Protein AF-A0A257GNF9-F1 (afdb_monomer_lite)

Sequence (273 aa):
MAQPPRRFQPAPGITVDLAGSTLSIVGRAEAWGAEANVQRATQIQNTINNAWTLRIGAVDFSCNIVVTHRASGDPGRVLQIEILNMPAPSNVKMGDPGRPMQLNNREAGAYTWTAAHEFGHVLGLNDRYAETAESRAAGQNGGARSTPANPGYETNLMGAVGGTLTLQNALDLANETQPSEWSMDDDDEVRAWVSNHNALQIQALDPAVRLRGLEILMNGWVSGDDLRAMEGLLGGVNNGIEARNIRARIDPIRLTDIGQRTRLRVAMERMPR

pLDDT: mean 87.52, std 12.61, range [39.91, 98.56]

Foldseek 3Di:
DFADWDWDQLFFFWIWIDGRQEIEIEGEEEEEEPPDDAVLQVLLQVQQQVQQADDAPSHGGGYHYHYYYDHDDDDDRGAYEYEDADLAAWAWPSPDHRGHTYFHPPDDQSSHLVSNLRVLVSLQAAAQWDFDPVLRVLSSVVHHHDTQGHPPCPQDSRGHDPHGHHPVSVVRSVVRVQPDLPQQPALVSLLVVLVRDDLSSLLPHDLVSLLVNLVRCLPDAHDPSSLVSNLSNLSSAADPVSLVVSVVPDDLVSHPDPVSSVSNVVSSVPHDD

Radius of gyration: 21.19 Å; chains: 1; bounding box: 55×40×51 Å

Structure (mmCIF, N/CA/C/O backbone):
data_AF-A0A257GNF9-F1
#
_entry.id   AF-A0A257GNF9-F1
#
loop_
_atom_s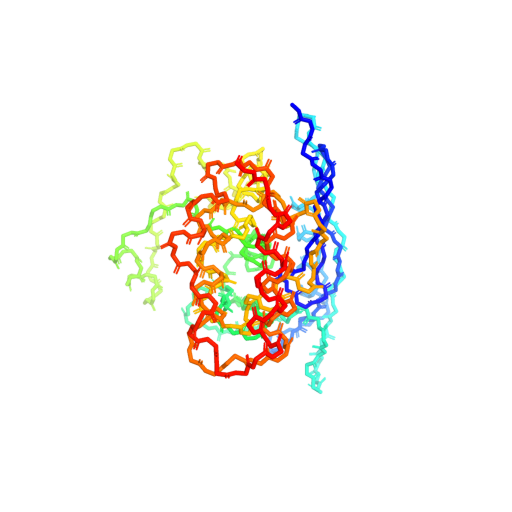ite.group_PDB
_atom_site.id
_atom_site.type_symbol
_atom_site.label_atom_id
_atom_site.label_alt_id
_atom_site.label_comp_id
_atom_site.label_asym_id
_atom_site.label_entity_id
_atom_site.label_seq_id
_atom_site.pdbx_PDB_ins_code
_atom_site.Cartn_x
_atom_site.Cartn_y
_atom_site.Cartn_z
_atom_site.occupancy
_atom_site.B_iso_or_equiv
_atom_site.auth_seq_id
_atom_site.auth_comp_id
_atom_site.auth_asym_id
_atom_site.auth_atom_id
_atom_site.pdbx_PDB_model_num
ATOM 1 N N . MET A 1 1 ? 1.406 6.620 23.081 1.00 39.91 1 MET A N 1
ATOM 2 C CA . MET A 1 1 ? 0.689 5.329 23.178 1.00 39.91 1 MET A CA 1
ATOM 3 C C . MET A 1 1 ? 1.087 4.500 21.971 1.00 39.91 1 MET A C 1
ATOM 5 O O . MET A 1 1 ? 1.084 5.055 20.881 1.00 39.91 1 MET A O 1
ATOM 9 N N . ALA A 1 2 ? 1.511 3.248 22.154 1.00 42.56 2 ALA A N 1
ATOM 10 C CA . ALA A 1 2 ? 1.822 2.369 21.025 1.00 42.56 2 ALA A CA 1
ATOM 11 C C . ALA A 1 2 ? 0.527 2.062 20.257 1.00 42.56 2 ALA A C 1
ATOM 13 O O . ALA A 1 2 ? -0.481 1.741 20.888 1.00 42.56 2 ALA A O 1
ATOM 14 N N . GLN A 1 3 ? 0.534 2.205 18.930 1.00 46.59 3 GLN A N 1
ATOM 15 C CA . GLN A 1 3 ? -0.612 1.798 18.118 1.00 46.59 3 GLN A CA 1
ATOM 16 C C . GLN A 1 3 ? -0.744 0.264 18.142 1.00 46.59 3 GLN A C 1
ATOM 18 O O . GLN A 1 3 ? 0.280 -0.428 18.185 1.00 46.59 3 GLN A O 1
ATOM 23 N N . PRO A 1 4 ? -1.975 -0.279 18.168 1.00 45.56 4 PRO A N 1
ATOM 24 C CA . PRO A 1 4 ? -2.187 -1.721 18.138 1.00 45.56 4 PRO A CA 1
ATOM 25 C C . PRO A 1 4 ? -1.616 -2.334 16.846 1.00 45.56 4 PRO A C 1
ATOM 27 O O . PRO A 1 4 ? -1.583 -1.645 15.823 1.00 45.56 4 PRO A O 1
ATOM 30 N N . PRO A 1 5 ? -1.198 -3.617 16.868 1.00 58.97 5 PRO A N 1
ATOM 31 C CA . PRO A 1 5 ? -0.734 -4.312 15.675 1.00 58.97 5 PRO A CA 1
ATOM 32 C C . PRO A 1 5 ? -1.767 -4.236 14.552 1.00 58.97 5 PRO A C 1
ATOM 34 O O . PRO A 1 5 ? -2.955 -4.511 14.757 1.00 58.97 5 PRO A O 1
ATOM 37 N N . ARG A 1 6 ? -1.308 -3.863 13.364 1.00 73.25 6 ARG A N 1
ATOM 38 C CA . ARG A 1 6 ? -2.135 -3.616 12.198 1.00 73.25 6 ARG A CA 1
ATOM 39 C C . ARG A 1 6 ? -1.612 -4.423 11.021 1.00 73.25 6 ARG A C 1
ATOM 41 O O . ARG A 1 6 ? -0.648 -4.033 10.375 1.00 73.25 6 ARG A O 1
ATOM 48 N N . ARG A 1 7 ? -2.338 -5.485 10.684 1.00 83.12 7 ARG A N 1
ATOM 49 C CA . ARG A 1 7 ? -2.077 -6.311 9.507 1.00 83.12 7 ARG A CA 1
ATOM 50 C C . ARG A 1 7 ? -3.104 -6.050 8.406 1.00 83.12 7 ARG A C 1
ATOM 52 O O . ARG A 1 7 ? -4.295 -6.047 8.701 1.00 83.12 7 ARG A O 1
ATOM 59 N N . PHE A 1 8 ? -2.663 -5.845 7.167 1.00 80.69 8 PHE A N 1
ATOM 60 C CA . PHE A 1 8 ? -3.535 -5.675 5.996 1.00 80.69 8 PHE A CA 1
ATOM 61 C C . PHE A 1 8 ? -2.891 -6.223 4.713 1.00 80.69 8 PHE A C 1
ATOM 63 O O . PHE A 1 8 ? -1.706 -6.562 4.693 1.00 80.69 8 PHE A O 1
ATOM 70 N N . GLN A 1 9 ? -3.685 -6.339 3.645 1.00 85.81 9 GLN A N 1
ATOM 71 C CA . GLN A 1 9 ? -3.252 -6.833 2.335 1.00 85.81 9 GLN A CA 1
ATOM 72 C C . GLN A 1 9 ? -3.561 -5.789 1.257 1.00 85.81 9 GLN A C 1
ATOM 74 O O . GLN A 1 9 ? -4.701 -5.714 0.804 1.00 85.81 9 GLN A O 1
ATOM 79 N N . PRO A 1 10 ? -2.589 -4.948 0.862 1.00 82.06 10 PRO A N 1
ATOM 80 C CA . PRO A 1 10 ? -2.862 -3.853 -0.066 1.00 82.06 10 PRO A CA 1
ATOM 81 C C . PRO A 1 10 ? -2.938 -4.302 -1.534 1.00 82.06 10 PRO A C 1
ATOM 83 O O . PRO A 1 10 ? -3.479 -3.586 -2.372 1.00 82.06 10 PRO A O 1
ATOM 86 N N . ALA A 1 11 ? -2.430 -5.498 -1.837 1.00 85.19 11 ALA A N 1
ATOM 87 C CA . ALA A 1 11 ? -2.561 -6.176 -3.119 1.00 85.19 11 ALA A CA 1
ATOM 88 C C . ALA A 1 11 ? -2.524 -7.704 -2.906 1.00 85.19 11 ALA A C 1
ATOM 90 O O . ALA A 1 11 ? -2.011 -8.164 -1.877 1.00 85.19 11 ALA A O 1
ATOM 91 N N . PRO A 1 12 ? -3.029 -8.517 -3.855 1.00 85.25 12 PRO A N 1
ATOM 92 C CA . PRO A 1 12 ? -2.977 -9.970 -3.772 1.00 85.25 12 PRO A CA 1
ATOM 93 C C . PRO A 1 12 ? -1.561 -10.470 -3.494 1.00 85.25 12 PRO A C 1
ATOM 95 O O . PRO A 1 12 ? -0.597 -10.055 -4.129 1.00 85.25 12 PRO A O 1
ATOM 98 N N . GLY A 1 13 ? -1.418 -11.376 -2.530 1.00 88.50 13 GLY A N 1
ATOM 99 C CA . GLY A 1 13 ? -0.119 -11.949 -2.185 1.00 88.50 13 GLY A CA 1
ATOM 100 C C . GLY A 1 13 ? 0.847 -11.001 -1.467 1.00 88.50 13 GLY A C 1
ATOM 101 O O . GLY A 1 13 ? 1.941 -11.454 -1.142 1.00 88.50 13 GLY A O 1
ATOM 102 N N . ILE A 1 14 ? 0.468 -9.750 -1.176 1.00 93.38 14 ILE A N 1
ATOM 103 C CA . ILE A 1 14 ? 1.242 -8.810 -0.353 1.00 93.38 14 ILE A CA 1
ATOM 104 C C . ILE A 1 14 ? 0.558 -8.657 1.002 1.00 93.38 14 ILE A C 1
ATOM 106 O O . ILE A 1 14 ? -0.647 -8.447 1.093 1.00 93.38 14 ILE A O 1
ATOM 110 N N . THR A 1 15 ? 1.326 -8.774 2.077 1.00 90.88 15 THR A N 1
ATOM 111 C CA . THR A 1 15 ? 0.876 -8.541 3.448 1.00 90.88 15 THR A CA 1
ATOM 112 C C . THR A 1 15 ? 1.780 -7.508 4.092 1.00 90.88 15 THR A C 1
ATOM 114 O O . THR A 1 15 ? 3.001 -7.629 4.030 1.00 90.88 15 THR A O 1
ATOM 117 N N . VAL A 1 16 ? 1.166 -6.533 4.750 1.00 89.44 16 VAL A N 1
ATOM 118 C CA . VAL A 1 16 ? 1.844 -5.539 5.577 1.00 89.44 16 VAL A CA 1
ATOM 119 C C . VAL A 1 16 ? 1.400 -5.738 7.019 1.00 89.44 16 VAL A C 1
ATOM 121 O O . VAL A 1 16 ? 0.211 -5.921 7.272 1.00 89.44 16 VAL A O 1
ATOM 124 N N . ASP A 1 17 ? 2.344 -5.715 7.952 1.00 88.44 17 ASP A N 1
ATOM 125 C CA . ASP A 1 17 ? 2.114 -5.772 9.393 1.00 88.44 17 ASP A CA 1
ATOM 126 C C . ASP A 1 17 ? 2.854 -4.616 10.077 1.00 88.44 17 ASP A C 1
ATOM 128 O O . ASP A 1 17 ? 4.079 -4.520 9.993 1.00 88.44 17 ASP A O 1
ATOM 132 N N . LEU A 1 18 ? 2.115 -3.716 10.722 1.00 82.44 18 LEU A N 1
ATOM 133 C CA . LEU A 1 18 ? 2.656 -2.632 11.535 1.00 82.44 18 LEU A CA 1
ATOM 134 C C . LEU A 1 18 ? 2.421 -2.962 13.004 1.00 82.44 18 LEU A C 1
ATOM 136 O O . LEU A 1 18 ? 1.287 -2.930 13.472 1.00 82.44 18 LEU A O 1
ATOM 140 N N . ALA A 1 19 ? 3.485 -3.219 13.754 1.00 81.44 19 ALA A N 1
ATOM 141 C CA . ALA A 1 19 ? 3.417 -3.522 15.176 1.00 81.44 19 ALA A CA 1
ATOM 142 C C . ALA A 1 19 ? 4.385 -2.626 15.951 1.00 81.44 19 ALA A C 1
ATOM 144 O O . ALA A 1 19 ? 5.604 -2.786 15.881 1.00 81.44 19 ALA A O 1
ATOM 145 N N . GLY A 1 20 ? 3.844 -1.671 16.712 1.00 80.81 20 GLY A N 1
ATOM 146 C CA . GLY A 1 20 ? 4.656 -0.723 17.472 1.00 80.81 20 GLY A CA 1
ATOM 147 C C . GLY A 1 20 ? 5.536 0.125 16.553 1.00 80.81 20 GLY A C 1
ATOM 148 O O . GLY A 1 20 ? 5.029 0.970 15.823 1.00 80.81 20 GLY A O 1
ATOM 149 N N . SER A 1 21 ? 6.851 -0.086 16.614 1.00 83.94 21 SER A N 1
ATOM 150 C CA . SER A 1 21 ? 7.833 0.587 15.760 1.00 83.94 21 SER A CA 1
ATOM 151 C C . SER A 1 21 ? 8.381 -0.314 14.650 1.00 83.94 21 SER A C 1
ATOM 153 O O . SER A 1 21 ? 9.403 -0.000 14.053 1.00 83.94 21 SER A O 1
ATOM 155 N N . THR A 1 22 ? 7.727 -1.435 14.361 1.00 87.69 22 THR A N 1
ATOM 156 C CA . THR A 1 22 ? 8.131 -2.351 13.295 1.00 87.69 22 THR A CA 1
ATOM 157 C C . THR A 1 22 ? 7.093 -2.352 12.185 1.00 87.69 22 THR A C 1
ATOM 159 O O . THR A 1 22 ? 5.898 -2.466 12.447 1.00 87.69 22 THR A O 1
ATOM 162 N N . LEU A 1 23 ? 7.565 -2.256 10.946 1.00 89.94 23 LEU A N 1
ATOM 163 C CA . LEU A 1 23 ? 6.787 -2.406 9.726 1.00 89.94 23 LEU A CA 1
ATOM 164 C C . LEU A 1 23 ? 7.378 -3.582 8.946 1.00 89.94 23 LEU A C 1
ATOM 166 O O . LEU A 1 23 ? 8.527 -3.533 8.510 1.00 89.94 23 LEU A O 1
ATOM 170 N N . SER A 1 24 ? 6.599 -4.646 8.778 1.00 94.56 24 SER A N 1
ATOM 171 C CA . SER A 1 24 ? 6.981 -5.836 8.021 1.00 94.56 24 SER A CA 1
ATOM 172 C C . SER A 1 24 ? 6.125 -5.969 6.769 1.00 94.56 24 SER A C 1
ATOM 174 O O . SER A 1 24 ? 4.900 -5.956 6.838 1.00 94.56 24 SER A O 1
ATOM 176 N N . ILE A 1 25 ? 6.775 -6.114 5.621 1.00 95.88 25 ILE A N 1
ATOM 177 C CA . ILE A 1 25 ? 6.159 -6.373 4.325 1.00 95.88 25 ILE A CA 1
ATOM 178 C C . ILE A 1 25 ? 6.635 -7.746 3.878 1.00 95.88 25 ILE A C 1
ATOM 180 O O . ILE A 1 25 ? 7.833 -7.977 3.718 1.00 95.88 25 ILE A O 1
ATOM 184 N N . VAL A 1 26 ? 5.705 -8.659 3.642 1.00 97.81 26 VAL A N 1
ATOM 185 C CA . VAL A 1 26 ? 6.008 -9.986 3.103 1.00 97.81 26 VAL A CA 1
ATOM 186 C C . VAL A 1 26 ? 5.079 -10.291 1.951 1.00 97.81 26 VAL A C 1
ATOM 188 O O . VAL A 1 26 ? 3.907 -9.907 1.969 1.00 97.81 26 VAL A O 1
ATOM 191 N N . GLY A 1 27 ? 5.570 -11.001 0.942 1.00 96.94 27 GLY A N 1
ATOM 192 C CA . GLY A 1 27 ? 4.681 -11.367 -0.143 1.00 96.94 27 GLY A CA 1
ATOM 193 C C . GLY A 1 27 ? 5.311 -12.033 -1.342 1.00 96.94 27 GLY A C 1
ATOM 194 O O . GLY A 1 27 ? 6.476 -12.429 -1.349 1.00 96.94 27 GLY A O 1
ATOM 195 N N . ARG A 1 28 ? 4.489 -12.179 -2.374 1.00 98.06 28 ARG A N 1
ATOM 196 C CA . ARG A 1 28 ? 4.867 -12.748 -3.664 1.00 98.06 28 ARG A CA 1
ATOM 197 C C . ARG A 1 28 ? 4.350 -11.856 -4.782 1.00 98.06 28 ARG A C 1
ATOM 199 O O . ARG A 1 28 ? 3.276 -11.272 -4.656 1.00 98.06 28 ARG A O 1
ATOM 206 N N . ALA A 1 29 ? 5.105 -11.804 -5.868 1.00 98.06 29 ALA A N 1
ATOM 207 C CA . ALA A 1 29 ? 4.732 -11.128 -7.095 1.00 98.06 29 ALA A CA 1
ATOM 208 C C . ALA A 1 29 ? 5.187 -11.925 -8.328 1.00 98.06 29 ALA A C 1
ATOM 210 O O . ALA A 1 29 ? 6.088 -12.772 -8.264 1.00 98.06 29 ALA A O 1
ATOM 211 N N . GLU A 1 30 ? 4.570 -11.632 -9.463 1.00 98.19 30 GLU A N 1
ATOM 212 C CA . GLU A 1 30 ? 4.875 -12.218 -10.764 1.00 98.19 30 GLU A CA 1
ATOM 213 C C . GLU A 1 30 ? 5.158 -11.115 -11.781 1.00 98.19 30 GLU A C 1
ATOM 215 O O . GLU A 1 30 ? 4.277 -10.331 -12.125 1.00 98.19 30 GLU A O 1
ATOM 220 N N . ALA A 1 31 ? 6.391 -11.080 -12.281 1.00 98.00 31 ALA A N 1
ATOM 221 C CA . ALA A 1 31 ? 6.784 -10.279 -13.426 1.00 98.00 31 ALA A CA 1
ATOM 222 C C . ALA A 1 31 ? 6.381 -10.984 -14.728 1.00 98.00 31 ALA A C 1
ATOM 224 O O . ALA A 1 31 ? 6.754 -12.139 -14.951 1.00 98.00 31 ALA A O 1
ATOM 225 N N . TRP A 1 32 ? 5.656 -10.289 -15.596 1.00 97.44 32 TRP A N 1
ATOM 226 C CA . TRP A 1 32 ? 5.165 -10.801 -16.876 1.00 97.44 32 TRP A CA 1
ATOM 227 C C . TRP A 1 32 ? 5.169 -9.697 -17.942 1.00 97.44 32 TRP A C 1
ATOM 229 O O . TRP A 1 32 ? 5.426 -8.538 -17.636 1.00 97.44 32 TRP A O 1
ATOM 239 N N . GLY A 1 33 ? 4.909 -10.051 -19.199 1.00 95.75 33 GLY A N 1
ATOM 240 C CA . GLY A 1 33 ? 4.903 -9.116 -20.330 1.00 95.75 33 GLY A CA 1
ATOM 241 C C . GLY A 1 33 ? 6.053 -9.370 -21.303 1.00 95.75 33 GLY A C 1
ATOM 242 O O . GLY A 1 33 ? 6.956 -10.156 -21.022 1.00 95.75 33 GLY A O 1
ATOM 243 N N . ALA A 1 34 ? 6.008 -8.721 -22.470 1.00 94.88 34 ALA A N 1
ATOM 244 C CA . ALA A 1 34 ? 6.947 -8.973 -23.572 1.00 94.88 34 ALA A CA 1
ATOM 245 C C . ALA A 1 34 ? 8.416 -8.720 -23.191 1.00 94.88 34 ALA A C 1
ATOM 247 O O . ALA A 1 34 ? 9.325 -9.314 -23.764 1.00 94.88 34 ALA A O 1
ATOM 248 N N . GLU A 1 35 ? 8.635 -7.846 -22.211 1.00 96.81 35 GLU A N 1
ATOM 249 C CA . GLU A 1 35 ? 9.953 -7.477 -21.714 1.00 96.81 35 GLU A CA 1
ATOM 250 C C . GLU A 1 35 ? 10.270 -8.161 -20.372 1.00 96.81 35 GLU A C 1
ATOM 252 O O . GLU A 1 35 ? 11.315 -7.910 -19.777 1.00 96.81 35 GLU A O 1
ATOM 257 N N . ALA A 1 36 ? 9.420 -9.032 -19.837 1.00 97.31 36 ALA A N 1
ATOM 258 C CA . ALA A 1 36 ? 9.756 -9.722 -18.599 1.00 97.31 36 ALA A CA 1
ATOM 259 C C . ALA A 1 36 ? 10.772 -10.849 -18.837 1.00 97.31 36 ALA A C 1
ATOM 261 O O . ALA A 1 36 ? 10.758 -11.546 -19.847 1.00 97.31 36 ALA A O 1
ATOM 262 N N . ASN A 1 37 ? 11.693 -11.014 -17.888 1.00 97.38 37 ASN A N 1
ATOM 263 C CA . ASN A 1 37 ? 12.590 -12.161 -17.814 1.00 97.38 37 ASN A CA 1
ATOM 264 C C . ASN A 1 37 ? 13.065 -12.364 -16.365 1.00 97.38 37 ASN A C 1
ATOM 266 O O . ASN A 1 37 ? 12.830 -11.525 -15.491 1.00 97.38 37 ASN A O 1
ATOM 270 N N . VAL A 1 38 ? 13.748 -13.483 -16.107 1.00 98.19 38 VAL A N 1
ATOM 271 C CA . VAL A 1 38 ? 14.223 -13.860 -14.762 1.00 98.19 38 VAL A CA 1
ATOM 272 C C . VAL A 1 38 ? 15.175 -12.815 -14.171 1.00 98.19 38 VAL A C 1
ATOM 274 O O . VAL A 1 38 ? 15.081 -12.503 -12.985 1.00 98.19 38 VAL A O 1
ATOM 277 N N . GLN A 1 39 ? 16.067 -12.245 -14.985 1.00 98.06 39 GLN A N 1
ATOM 278 C CA . GLN A 1 39 ? 17.012 -11.224 -14.531 1.00 98.06 39 GLN A CA 1
ATOM 279 C C . GLN A 1 39 ? 16.282 -9.955 -14.070 1.00 98.06 39 GLN A C 1
ATOM 281 O O . GLN A 1 39 ? 16.556 -9.465 -12.977 1.00 98.06 39 GLN A O 1
ATOM 286 N N . ARG A 1 40 ? 15.316 -9.462 -14.854 1.00 98.00 40 ARG A N 1
ATOM 287 C CA . ARG A 1 40 ? 14.497 -8.286 -14.515 1.00 98.00 40 ARG A CA 1
ATOM 288 C C . ARG A 1 40 ? 13.639 -8.537 -13.274 1.00 98.00 40 ARG A C 1
ATOM 290 O O . ARG A 1 40 ? 13.624 -7.700 -12.379 1.00 98.00 40 ARG A O 1
ATOM 297 N N . ALA A 1 41 ? 13.009 -9.709 -13.162 1.00 98.38 41 ALA A N 1
ATOM 298 C CA . ALA A 1 41 ? 12.271 -10.105 -11.958 1.00 98.38 41 ALA A CA 1
ATOM 299 C C . ALA A 1 41 ? 13.165 -10.090 -10.704 1.00 98.38 41 ALA A C 1
ATOM 301 O O . ALA A 1 41 ? 12.794 -9.532 -9.674 1.00 98.38 41 ALA A O 1
ATOM 302 N N . THR A 1 42 ? 14.381 -10.632 -10.819 1.00 98.50 42 THR A N 1
ATOM 303 C CA . THR A 1 42 ? 15.366 -10.660 -9.727 1.00 98.50 42 THR A CA 1
ATOM 304 C C . THR A 1 42 ? 15.823 -9.252 -9.348 1.00 98.50 42 THR A C 1
ATOM 306 O O . THR A 1 42 ? 15.956 -8.936 -8.168 1.00 98.50 42 THR A O 1
ATOM 309 N N . GLN A 1 43 ? 16.045 -8.387 -10.340 1.00 98.31 43 GLN A N 1
ATOM 310 C CA . GLN A 1 43 ? 16.419 -6.995 -10.112 1.00 98.31 43 GLN A CA 1
ATOM 311 C C . GLN A 1 43 ? 15.315 -6.234 -9.368 1.00 98.31 43 GLN A C 1
ATOM 313 O O . GLN A 1 43 ? 15.604 -5.622 -8.345 1.00 98.31 43 GLN A O 1
ATOM 318 N N . ILE A 1 44 ? 14.059 -6.354 -9.814 1.00 98.50 44 ILE A N 1
ATOM 319 C CA . ILE A 1 44 ? 12.891 -5.751 -9.154 1.00 98.50 44 ILE A CA 1
ATOM 320 C C . ILE A 1 44 ? 12.779 -6.236 -7.705 1.00 98.50 44 ILE A C 1
ATOM 322 O O . ILE A 1 44 ? 12.656 -5.416 -6.797 1.00 98.50 44 ILE A O 1
ATOM 326 N N . GLN A 1 45 ? 12.881 -7.552 -7.474 1.00 98.50 45 GLN A N 1
ATOM 327 C CA . GLN A 1 45 ? 12.854 -8.133 -6.129 1.00 98.50 45 GLN A CA 1
ATOM 328 C C . GLN A 1 45 ? 13.910 -7.504 -5.224 1.00 98.50 45 GLN A C 1
ATOM 330 O O . GLN A 1 45 ? 13.601 -7.040 -4.128 1.00 98.50 45 GLN A O 1
ATOM 335 N N . ASN A 1 46 ? 15.161 -7.502 -5.682 1.00 98.38 46 ASN A N 1
ATOM 336 C CA . ASN A 1 46 ? 16.280 -7.017 -4.889 1.00 98.38 46 ASN A CA 1
ATOM 337 C C . ASN A 1 46 ? 16.140 -5.526 -4.612 1.00 98.38 46 ASN A C 1
ATOM 339 O O . ASN A 1 46 ? 16.377 -5.096 -3.488 1.00 98.38 46 ASN A O 1
ATOM 343 N N . THR A 1 47 ? 15.731 -4.732 -5.603 1.00 97.81 47 THR A N 1
ATOM 344 C CA . THR A 1 47 ? 15.548 -3.302 -5.388 1.00 97.81 47 THR A CA 1
ATOM 345 C C . THR A 1 47 ? 14.416 -3.013 -4.410 1.00 97.81 47 THR A C 1
ATOM 347 O O . THR A 1 47 ? 14.637 -2.229 -3.490 1.00 97.81 47 THR A O 1
ATOM 350 N N . ILE A 1 48 ? 13.256 -3.660 -4.536 1.00 98.06 48 ILE A N 1
ATOM 351 C CA . ILE A 1 48 ? 12.154 -3.457 -3.588 1.00 98.06 48 ILE A CA 1
ATOM 352 C C . ILE A 1 48 ? 12.578 -3.879 -2.178 1.00 98.06 48 ILE A C 1
ATOM 354 O O . ILE A 1 48 ? 12.482 -3.073 -1.255 1.00 98.06 48 ILE A O 1
ATOM 358 N N . ASN A 1 49 ? 13.117 -5.092 -2.015 1.00 98.19 49 ASN A N 1
ATOM 359 C CA . ASN A 1 49 ? 13.533 -5.587 -0.702 1.00 98.19 49 ASN A CA 1
ATOM 360 C C . ASN A 1 49 ? 14.596 -4.684 -0.065 1.00 98.19 49 ASN A C 1
ATOM 362 O O . ASN A 1 49 ? 14.510 -4.407 1.128 1.00 98.19 49 ASN A O 1
ATOM 366 N N . ASN A 1 50 ? 15.561 -4.184 -0.843 1.00 96.81 50 ASN A N 1
ATOM 367 C CA . ASN A 1 50 ? 16.606 -3.295 -0.335 1.00 96.81 50 ASN A CA 1
ATOM 368 C C . ASN A 1 50 ? 16.072 -1.901 0.008 1.00 96.81 50 ASN A C 1
ATOM 370 O O . ASN A 1 50 ? 16.418 -1.363 1.054 1.00 96.81 50 ASN A O 1
ATOM 374 N N . ALA A 1 51 ? 15.241 -1.309 -0.853 1.00 95.44 51 ALA A N 1
ATOM 375 C CA . ALA A 1 51 ? 14.682 0.018 -0.612 1.00 95.44 51 ALA A CA 1
ATOM 376 C C . ALA A 1 51 ? 13.770 0.023 0.621 1.00 95.44 51 ALA A C 1
ATOM 378 O O . ALA A 1 51 ? 13.831 0.957 1.414 1.00 95.44 51 ALA A O 1
ATOM 379 N N . TRP A 1 52 ? 12.980 -1.042 0.799 1.00 95.50 52 TRP A N 1
ATOM 380 C CA . TRP A 1 52 ? 11.981 -1.195 1.859 1.00 95.50 52 TRP A CA 1
ATOM 381 C C . TRP A 1 52 ? 12.468 -1.972 3.094 1.00 95.50 52 TRP A C 1
ATOM 383 O O . TRP A 1 52 ? 11.662 -2.315 3.960 1.00 95.50 52 TRP A O 1
ATOM 393 N N . THR A 1 53 ? 13.776 -2.220 3.214 1.00 95.88 53 THR A N 1
ATOM 394 C CA . THR A 1 53 ? 14.398 -2.795 4.418 1.00 95.88 53 THR A CA 1
ATOM 395 C C . THR A 1 53 ? 15.436 -1.834 4.973 1.00 95.88 53 THR A C 1
ATOM 397 O O . THR A 1 53 ? 16.565 -1.763 4.490 1.00 95.88 53 THR A O 1
ATOM 400 N N . LEU A 1 54 ? 15.061 -1.087 6.007 1.00 94.00 54 LEU A N 1
ATOM 401 C CA . LEU A 1 54 ? 15.933 -0.106 6.639 1.00 94.00 54 LEU A CA 1
ATOM 402 C C . LEU A 1 54 ? 15.481 0.170 8.072 1.00 94.00 54 LEU A C 1
ATOM 404 O O . LEU A 1 54 ? 14.293 0.147 8.381 1.00 94.00 54 LEU A O 1
ATOM 408 N N . ARG A 1 55 ? 16.427 0.509 8.947 1.00 89.75 55 ARG A N 1
ATOM 409 C CA . ARG A 1 55 ? 16.127 1.085 10.258 1.00 89.75 55 ARG A CA 1
ATOM 410 C C . ARG A 1 55 ? 16.262 2.601 10.206 1.00 89.75 55 ARG A C 1
ATOM 412 O O . ARG A 1 55 ? 17.329 3.112 9.873 1.00 89.75 55 ARG A O 1
ATOM 419 N N . ILE A 1 56 ? 15.206 3.316 10.586 1.00 84.25 56 ILE A N 1
ATOM 420 C CA . ILE A 1 56 ? 15.166 4.781 10.621 1.00 84.25 56 ILE A CA 1
ATOM 421 C C . ILE A 1 56 ? 14.796 5.230 12.036 1.00 84.25 56 ILE A C 1
ATOM 423 O O . ILE A 1 56 ? 13.640 5.172 12.458 1.00 84.25 56 ILE A O 1
ATOM 427 N N . GLY A 1 57 ? 15.799 5.675 12.796 1.00 86.31 57 GLY A N 1
ATOM 428 C CA . GLY A 1 57 ? 15.626 6.019 14.207 1.00 86.31 57 GLY A CA 1
ATOM 429 C C . GLY A 1 57 ? 15.164 4.809 15.026 1.00 86.31 57 GLY A C 1
ATOM 430 O O . GLY A 1 57 ? 15.902 3.833 15.177 1.00 86.31 57 GLY A O 1
ATOM 431 N N . ALA A 1 58 ? 13.945 4.886 15.565 1.00 83.19 58 ALA A N 1
ATOM 432 C CA . ALA A 1 58 ? 13.316 3.804 16.324 1.00 83.19 58 ALA A CA 1
ATOM 433 C C . ALA A 1 58 ? 12.441 2.872 15.466 1.00 83.19 58 ALA A C 1
ATOM 435 O O . ALA A 1 58 ? 11.952 1.876 15.995 1.00 83.19 58 ALA A O 1
ATOM 436 N N . VAL A 1 59 ? 12.222 3.196 14.185 1.00 82.81 59 VAL A N 1
ATOM 437 C CA . VAL A 1 59 ? 11.353 2.425 13.290 1.00 82.81 59 VAL A CA 1
ATOM 438 C C . VAL A 1 59 ? 12.175 1.429 12.476 1.00 82.81 59 VAL A C 1
ATOM 440 O O . VAL A 1 59 ? 13.132 1.818 11.807 1.00 82.81 59 VAL A O 1
ATOM 443 N N . ASP A 1 60 ? 11.791 0.157 12.518 1.00 90.50 60 ASP A N 1
ATOM 444 C CA . ASP A 1 60 ? 12.393 -0.927 11.742 1.00 90.50 60 ASP A CA 1
ATOM 445 C C . ASP A 1 60 ? 11.470 -1.300 10.572 1.00 90.50 60 ASP A C 1
ATOM 447 O O . ASP A 1 60 ? 10.366 -1.802 10.786 1.00 90.50 60 ASP A O 1
ATOM 451 N N . PHE A 1 61 ? 11.924 -1.074 9.339 1.00 91.81 61 PHE A N 1
ATOM 452 C CA . PHE A 1 61 ? 11.275 -1.565 8.125 1.00 91.81 61 PHE A CA 1
ATOM 453 C C . PHE A 1 61 ? 11.933 -2.869 7.691 1.00 91.81 61 PHE A C 1
ATOM 455 O O . PHE A 1 61 ? 13.159 -2.957 7.580 1.00 91.81 61 PHE A O 1
ATOM 462 N N . SER A 1 62 ? 11.118 -3.873 7.399 1.00 95.88 62 SER A N 1
ATOM 463 C CA . SER A 1 62 ? 11.558 -5.139 6.832 1.00 95.88 62 SER A CA 1
ATOM 464 C C . SER A 1 62 ? 10.687 -5.477 5.637 1.00 95.88 62 SER A C 1
ATOM 466 O O . SER A 1 62 ? 9.467 -5.536 5.764 1.00 95.88 62 SER A O 1
ATOM 468 N N . CYS A 1 63 ? 11.307 -5.731 4.490 1.00 97.75 63 CYS A N 1
ATOM 469 C CA . CYS A 1 63 ? 10.618 -6.157 3.285 1.00 97.75 63 CYS A CA 1
ATOM 470 C C . CYS A 1 63 ? 11.224 -7.456 2.756 1.00 97.75 63 CYS A C 1
ATOM 472 O O . CYS A 1 63 ? 12.431 -7.564 2.540 1.00 97.75 63 CYS A O 1
ATOM 474 N N . ASN A 1 64 ? 10.367 -8.452 2.557 1.00 98.31 64 ASN A N 1
ATOM 475 C CA . ASN A 1 64 ? 10.719 -9.729 1.963 1.00 98.31 64 ASN A CA 1
ATOM 476 C C . ASN A 1 64 ? 9.618 -10.167 0.997 1.00 98.31 64 ASN A C 1
ATOM 478 O O . ASN A 1 64 ? 8.735 -10.966 1.334 1.00 98.31 64 ASN A O 1
ATOM 482 N N . ILE A 1 65 ? 9.661 -9.615 -0.209 1.00 98.06 65 ILE A N 1
ATOM 483 C CA . ILE A 1 65 ? 8.867 -10.105 -1.326 1.00 98.06 65 ILE A CA 1
ATOM 484 C C . ILE A 1 65 ? 9.691 -11.052 -2.197 1.00 98.06 65 ILE A C 1
ATOM 486 O O . ILE A 1 65 ? 10.907 -10.906 -2.337 1.00 98.06 65 ILE A O 1
ATOM 490 N N . VAL A 1 66 ? 9.004 -12.010 -2.814 1.00 98.56 66 VAL A N 1
ATOM 491 C CA . VAL A 1 66 ? 9.571 -12.893 -3.837 1.00 98.56 66 VAL A CA 1
ATOM 492 C C . VAL A 1 66 ? 8.947 -12.558 -5.184 1.00 98.56 66 VAL A C 1
ATOM 494 O O . VAL A 1 66 ? 7.733 -12.694 -5.338 1.00 98.56 66 VAL A O 1
ATOM 497 N N . VAL A 1 67 ? 9.760 -12.165 -6.164 1.00 98.44 67 VAL A N 1
ATOM 498 C CA . VAL A 1 67 ? 9.298 -11.859 -7.525 1.00 98.44 67 VAL A CA 1
ATOM 499 C C . VAL A 1 67 ? 9.739 -12.973 -8.463 1.00 98.44 67 VAL A C 1
ATOM 501 O O . VAL A 1 67 ? 10.928 -13.219 -8.652 1.00 98.44 67 VAL A O 1
ATOM 504 N N . THR A 1 68 ? 8.771 -13.651 -9.070 1.00 98.19 68 THR A N 1
ATOM 505 C CA . THR A 1 68 ? 9.025 -14.701 -10.068 1.00 98.19 68 THR A CA 1
ATOM 506 C C . THR A 1 68 ? 8.740 -14.194 -11.476 1.00 98.19 68 THR A C 1
ATOM 508 O O . THR A 1 68 ? 7.978 -13.251 -11.646 1.00 98.19 68 THR A O 1
ATOM 511 N N . HIS A 1 69 ? 9.353 -14.796 -12.495 1.00 97.75 69 HIS A N 1
ATOM 512 C CA . HIS A 1 69 ? 9.040 -14.496 -13.893 1.00 97.75 69 HIS A CA 1
ATOM 513 C C . HIS A 1 69 ? 8.018 -15.499 -14.438 1.00 97.75 69 HIS A C 1
ATOM 515 O O . HIS A 1 69 ? 8.255 -16.708 -14.391 1.00 97.75 69 HIS A O 1
ATOM 521 N N . ARG A 1 70 ? 6.926 -14.991 -15.015 1.00 96.50 70 ARG A N 1
ATOM 522 C CA . ARG A 1 70 ? 5.920 -15.773 -15.735 1.00 96.50 70 ARG A CA 1
ATOM 523 C C . ARG A 1 70 ? 6.100 -15.584 -17.241 1.00 96.50 70 ARG A C 1
ATOM 525 O O . ARG A 1 70 ? 5.710 -14.562 -17.795 1.00 96.50 70 ARG A O 1
ATOM 532 N N . ALA A 1 71 ? 6.666 -16.597 -17.898 1.00 89.19 71 ALA A N 1
ATOM 533 C CA . ALA A 1 71 ? 6.914 -16.570 -19.343 1.00 89.19 71 ALA A CA 1
ATOM 534 C C . ALA A 1 71 ? 5.633 -16.732 -20.187 1.00 89.19 71 ALA A C 1
ATOM 536 O O . ALA A 1 71 ? 5.551 -16.209 -21.293 1.00 89.19 71 ALA A O 1
ATOM 537 N N . SER A 1 72 ? 4.651 -17.495 -19.695 1.00 87.81 72 SER A N 1
ATOM 538 C CA . SER A 1 72 ? 3.350 -17.732 -20.340 1.00 87.81 72 SER A CA 1
ATOM 539 C C . SER A 1 72 ? 2.340 -18.293 -19.327 1.00 87.81 72 SER A C 1
ATOM 541 O O . SER A 1 72 ? 2.716 -18.592 -18.191 1.00 87.81 72 SER A O 1
ATOM 543 N N . GLY A 1 73 ? 1.078 -18.448 -19.737 1.00 87.38 73 GLY A N 1
ATOM 544 C CA . GLY A 1 73 ? -0.005 -18.993 -18.910 1.00 87.38 73 GLY A CA 1
ATOM 545 C C . GLY A 1 73 ? -0.827 -17.921 -18.197 1.00 87.38 73 GLY A C 1
ATOM 546 O O . GLY A 1 73 ? -0.582 -16.728 -18.368 1.00 87.38 73 GLY A O 1
ATOM 547 N N . ASP A 1 74 ? -1.806 -18.353 -17.408 1.00 89.31 74 ASP A N 1
ATOM 548 C CA . ASP A 1 74 ? -2.724 -17.460 -16.696 1.00 89.31 74 ASP A CA 1
ATOM 549 C C . ASP A 1 74 ? -2.033 -16.713 -15.542 1.00 89.31 74 ASP A C 1
ATOM 551 O O . ASP A 1 74 ? -1.060 -17.219 -14.972 1.00 89.31 74 ASP A O 1
ATOM 555 N N . PRO A 1 75 ? -2.497 -15.499 -15.189 1.00 87.94 75 PRO A N 1
ATOM 556 C CA . PRO A 1 75 ? -1.982 -14.774 -14.031 1.00 87.94 75 PRO A CA 1
ATOM 557 C C . PRO A 1 75 ? -2.239 -15.545 -12.732 1.00 87.94 75 PRO A C 1
ATOM 559 O O . PRO A 1 75 ? -3.337 -16.058 -12.497 1.00 87.94 75 PRO A O 1
ATOM 562 N N . GLY A 1 76 ? -1.229 -15.607 -11.862 1.00 85.44 76 GLY A N 1
ATOM 563 C CA . GLY A 1 76 ? -1.372 -16.148 -10.518 1.00 85.44 76 GLY A CA 1
ATOM 564 C C . GLY A 1 76 ? -2.179 -15.230 -9.591 1.00 85.44 76 GLY A C 1
ATOM 565 O O . GLY A 1 76 ? -2.485 -14.080 -9.900 1.00 85.44 76 GLY A O 1
ATOM 566 N N . ARG A 1 77 ? -2.498 -15.724 -8.388 1.00 90.12 77 ARG A N 1
ATOM 567 C CA . ARG A 1 77 ? -3.192 -14.957 -7.328 1.00 90.12 77 ARG A CA 1
ATOM 568 C C . ARG A 1 77 ? -2.219 -14.161 -6.450 1.00 90.12 77 ARG A C 1
ATOM 570 O O . ARG A 1 77 ? -2.246 -14.259 -5.224 1.00 90.12 77 ARG A O 1
ATOM 577 N N . VAL A 1 78 ? -1.319 -13.428 -7.089 1.00 94.56 78 VAL A N 1
ATOM 578 C CA . VAL A 1 78 ? -0.269 -12.613 -6.459 1.00 94.56 78 VAL A CA 1
ATOM 579 C C . VAL A 1 78 ? -0.148 -11.278 -7.191 1.00 94.56 78 VAL A C 1
ATOM 581 O O . VAL A 1 78 ? -0.716 -11.136 -8.275 1.00 94.56 78 VAL A O 1
ATOM 584 N N . LEU A 1 79 ? 0.595 -10.320 -6.633 1.00 95.31 79 LEU A N 1
ATOM 585 C CA . LEU A 1 79 ? 0.835 -9.024 -7.263 1.00 95.31 79 LEU A CA 1
ATOM 586 C C . LEU A 1 79 ? 1.386 -9.233 -8.674 1.00 95.31 79 LEU A C 1
ATOM 588 O O . LEU A 1 79 ? 2.413 -9.888 -8.859 1.00 95.31 79 LEU A O 1
ATOM 592 N N . GLN A 1 80 ? 0.704 -8.672 -9.664 1.00 97.12 80 GLN A N 1
ATOM 593 C CA . GLN A 1 80 ? 1.133 -8.746 -11.053 1.00 97.12 80 GLN A CA 1
ATOM 594 C C . GLN A 1 80 ? 1.985 -7.521 -11.387 1.00 97.12 80 GLN A C 1
ATOM 596 O O . GLN A 1 80 ? 1.578 -6.387 -11.135 1.00 97.12 80 GLN A O 1
ATOM 601 N N . ILE A 1 81 ? 3.162 -7.763 -11.961 1.00 97.88 81 ILE A N 1
ATOM 602 C CA . ILE A 1 81 ? 4.105 -6.740 -12.412 1.00 97.88 81 ILE A CA 1
ATOM 603 C C . ILE A 1 81 ? 4.265 -6.891 -13.922 1.00 97.88 81 ILE A C 1
ATOM 605 O O . ILE A 1 81 ? 4.967 -7.781 -14.397 1.00 97.88 81 ILE A O 1
ATOM 609 N N . GLU A 1 82 ? 3.593 -6.051 -14.691 1.00 96.94 82 GLU A N 1
ATOM 610 C CA . GLU A 1 82 ? 3.719 -6.058 -16.142 1.00 96.94 82 GLU A CA 1
ATOM 611 C C . GLU A 1 82 ? 4.936 -5.237 -16.575 1.00 96.94 82 GLU A C 1
ATOM 613 O O . GLU A 1 82 ? 5.116 -4.094 -16.162 1.00 96.94 82 GLU A O 1
ATOM 618 N N . ILE A 1 83 ? 5.775 -5.812 -17.429 1.00 97.62 83 ILE A N 1
ATOM 619 C CA . ILE A 1 83 ? 6.949 -5.165 -17.999 1.00 97.62 83 ILE A CA 1
ATOM 620 C C . ILE A 1 83 ? 6.761 -5.095 -19.508 1.00 97.62 83 ILE A C 1
ATOM 622 O O . ILE A 1 83 ? 6.757 -6.113 -20.211 1.00 97.62 83 ILE A O 1
ATOM 626 N N . LEU A 1 84 ? 6.630 -3.873 -20.010 1.00 95.88 84 LEU A N 1
ATOM 627 C CA . LEU A 1 84 ? 6.349 -3.604 -21.411 1.00 95.88 84 LEU A CA 1
ATOM 628 C C . LEU A 1 84 ? 7.044 -2.326 -21.880 1.00 95.88 84 LEU A C 1
ATOM 630 O O . LEU A 1 84 ? 7.464 -1.484 -21.089 1.00 95.88 84 LEU A O 1
ATOM 634 N N . ASN A 1 85 ? 7.146 -2.170 -23.196 1.00 95.69 85 ASN A N 1
ATOM 635 C CA . ASN A 1 85 ? 7.482 -0.888 -23.798 1.00 95.69 85 ASN A CA 1
ATOM 636 C C . ASN A 1 85 ? 6.193 -0.079 -23.934 1.00 95.69 85 ASN A C 1
ATOM 638 O O . ASN A 1 85 ? 5.333 -0.438 -24.738 1.00 95.69 85 ASN A O 1
ATOM 642 N N . MET A 1 86 ? 6.070 1.017 -23.191 1.00 92.94 86 MET A N 1
ATOM 643 C CA . MET A 1 86 ? 4.897 1.889 -23.260 1.00 92.94 86 MET A CA 1
ATOM 644 C C . MET A 1 86 ? 5.288 3.358 -23.469 1.00 92.94 86 MET A C 1
ATOM 646 O O . MET A 1 86 ? 6.425 3.739 -23.185 1.00 92.94 86 MET A O 1
ATOM 650 N N . PRO A 1 87 ? 4.395 4.186 -24.043 1.00 87.06 87 PRO A N 1
ATOM 651 C CA . PRO A 1 87 ? 4.654 5.615 -24.212 1.00 87.06 87 PRO A CA 1
ATOM 652 C C . PRO A 1 87 ? 4.539 6.392 -22.892 1.00 87.06 87 PRO A C 1
ATOM 654 O O . PRO A 1 87 ? 5.192 7.416 -22.736 1.00 87.06 87 PRO A O 1
ATOM 657 N N . ALA A 1 88 ? 3.728 5.905 -21.949 1.00 88.31 88 ALA A N 1
ATOM 658 C CA . ALA A 1 88 ? 3.547 6.515 -20.637 1.00 88.31 88 ALA A CA 1
ATOM 659 C C . ALA A 1 88 ? 4.639 6.072 -19.636 1.00 88.31 88 ALA A C 1
ATOM 661 O O . ALA A 1 88 ? 5.281 5.040 -19.853 1.00 88.31 88 ALA A O 1
ATOM 662 N N . PRO A 1 89 ? 4.856 6.823 -18.542 1.00 90.19 89 PRO A N 1
ATOM 663 C CA . PRO A 1 89 ? 5.691 6.383 -17.424 1.00 90.19 89 PRO A CA 1
ATOM 664 C C . PRO A 1 89 ? 5.184 5.088 -16.780 1.00 90.19 89 PRO A C 1
ATOM 666 O O . PRO A 1 89 ? 4.038 4.686 -16.996 1.00 90.19 89 PRO A O 1
ATOM 669 N N . SER A 1 90 ? 6.039 4.461 -15.972 1.00 94.25 90 SER A N 1
ATOM 670 C CA . SER A 1 90 ? 5.614 3.400 -15.052 1.00 94.25 90 SER A CA 1
ATOM 671 C C . SER A 1 90 ? 4.498 3.896 -14.121 1.00 94.25 90 SER A C 1
ATOM 673 O O . SER A 1 90 ? 4.405 5.096 -13.857 1.00 94.25 90 SER A O 1
ATOM 675 N N . ASN A 1 91 ? 3.599 2.997 -13.709 1.00 93.25 91 ASN A N 1
ATOM 676 C CA . ASN A 1 91 ? 2.466 3.341 -12.850 1.00 93.25 91 ASN A CA 1
ATOM 677 C C . ASN A 1 91 ? 1.842 2.097 -12.182 1.00 93.25 91 ASN A C 1
ATOM 679 O O . ASN A 1 91 ? 1.892 0.993 -12.729 1.00 93.25 91 ASN A O 1
ATOM 683 N N . VAL A 1 92 ? 1.108 2.284 -11.082 1.00 90.44 92 VAL A N 1
ATOM 684 C CA . VAL A 1 92 ? 0.166 1.285 -10.533 1.00 90.44 92 VAL A CA 1
ATOM 685 C C . VAL A 1 92 ? -1.262 1.565 -11.007 1.00 90.44 92 VAL A C 1
ATOM 687 O O . VAL A 1 92 ? -1.714 2.713 -11.042 1.00 90.44 92 VAL A O 1
ATOM 690 N N . LYS A 1 93 ? -2.011 0.525 -11.389 1.00 86.38 93 LYS A N 1
ATOM 691 C CA . LYS A 1 93 ? -3.435 0.642 -11.755 1.00 86.38 93 LYS A CA 1
ATOM 692 C C . LYS A 1 93 ? -4.313 0.524 -10.512 1.00 86.38 93 LYS A C 1
ATOM 694 O O . LYS A 1 93 ? -4.853 -0.535 -10.215 1.00 86.38 93 LYS A O 1
ATOM 699 N N . MET A 1 94 ? -4.442 1.623 -9.772 1.00 70.38 94 MET A N 1
ATOM 700 C CA . MET A 1 94 ? -5.126 1.639 -8.470 1.00 70.38 94 MET A CA 1
ATOM 701 C C . MET A 1 94 ? -6.606 1.211 -8.519 1.00 70.38 94 MET A C 1
ATOM 703 O O . MET A 1 94 ? -7.101 0.707 -7.516 1.00 70.38 94 MET A O 1
ATOM 707 N N . GLY A 1 95 ? -7.283 1.378 -9.664 1.00 66.12 95 GLY A N 1
ATOM 708 C CA . GLY A 1 95 ? -8.685 0.981 -9.872 1.00 66.12 95 GLY A CA 1
ATOM 709 C C . GLY A 1 95 ? -8.891 -0.420 -10.459 1.00 66.12 95 GLY A C 1
ATOM 710 O O . GLY A 1 95 ? -10.030 -0.860 -10.580 1.00 66.12 95 GLY A O 1
ATOM 711 N N . ASP A 1 96 ? -7.818 -1.128 -10.820 1.00 69.69 96 ASP A N 1
ATOM 712 C CA . ASP A 1 96 ? -7.933 -2.472 -11.383 1.00 69.69 96 ASP A CA 1
ATOM 713 C C . ASP A 1 96 ? -7.897 -3.526 -10.264 1.00 69.69 96 ASP A C 1
ATOM 715 O O . ASP A 1 96 ? -7.117 -3.395 -9.306 1.00 69.69 96 ASP A O 1
ATOM 719 N N . PRO A 1 97 ? -8.669 -4.625 -10.388 1.00 68.56 97 PRO A N 1
ATOM 720 C CA . PRO A 1 97 ? -8.593 -5.740 -9.458 1.00 68.56 97 PRO A CA 1
ATOM 721 C C . PRO A 1 97 ? -7.151 -6.223 -9.286 1.00 68.56 97 PRO A C 1
ATOM 723 O O . PRO A 1 97 ? -6.481 -6.635 -10.233 1.00 68.56 97 PRO A O 1
ATOM 726 N N . GLY A 1 98 ? -6.668 -6.179 -8.048 1.00 66.94 98 GLY A N 1
ATOM 727 C CA . GLY A 1 98 ? -5.327 -6.631 -7.699 1.00 66.94 98 GLY A CA 1
ATOM 728 C C . GLY A 1 98 ? -4.201 -5.611 -7.886 1.00 66.94 98 GLY A C 1
ATOM 729 O O . GLY A 1 98 ? -3.053 -5.978 -7.636 1.00 66.94 98 GLY A O 1
ATOM 730 N N . ARG A 1 99 ? -4.513 -4.362 -8.268 1.00 80.62 99 ARG A N 1
ATOM 731 C CA . ARG A 1 99 ? -3.572 -3.229 -8.365 1.00 80.62 99 ARG A CA 1
ATOM 732 C C . ARG A 1 99 ? -2.265 -3.584 -9.089 1.00 80.62 99 ARG A C 1
ATOM 734 O O . ARG A 1 99 ? -1.188 -3.485 -8.493 1.00 80.62 99 ARG A O 1
ATOM 741 N N . PRO A 1 100 ? -2.330 -4.043 -10.352 1.00 89.44 100 PRO A N 1
ATOM 742 C CA . PRO A 1 100 ? -1.136 -4.415 -11.087 1.00 89.44 100 PRO A CA 1
ATOM 743 C C . PRO A 1 100 ? -0.194 -3.216 -11.231 1.00 89.44 100 PRO A C 1
ATOM 745 O O . PRO A 1 100 ? -0.615 -2.080 -11.473 1.00 89.44 100 PRO A O 1
ATOM 748 N N . MET A 1 101 ? 1.096 -3.499 -11.094 1.00 96.00 101 MET A N 1
ATOM 749 C CA . MET A 1 101 ? 2.177 -2.549 -11.324 1.00 96.00 101 MET A CA 1
ATOM 750 C C . MET A 1 101 ? 2.634 -2.674 -12.777 1.00 96.00 101 MET A C 1
ATOM 752 O O . MET A 1 101 ? 2.917 -3.781 -13.228 1.00 96.00 101 MET A O 1
ATOM 756 N N . GLN A 1 102 ? 2.724 -1.571 -13.513 1.00 97.12 102 GLN A N 1
ATOM 757 C CA . GLN A 1 102 ? 3.267 -1.543 -14.870 1.00 97.12 102 GLN A CA 1
ATOM 758 C C . GLN A 1 102 ? 4.602 -0.801 -14.872 1.00 97.12 102 GLN A C 1
ATOM 760 O O . GLN A 1 102 ? 4.675 0.357 -14.470 1.00 97.12 102 GLN A O 1
ATOM 765 N N . LEU A 1 103 ? 5.658 -1.456 -15.352 1.00 97.44 103 LEU A N 1
ATOM 766 C CA . LEU A 1 103 ? 6.994 -0.880 -15.475 1.00 97.44 103 LEU A CA 1
ATOM 767 C C . LEU A 1 103 ? 7.339 -0.654 -16.946 1.00 97.44 103 LEU A C 1
ATOM 769 O O . LEU A 1 103 ? 7.359 -1.595 -17.749 1.00 97.44 103 LEU A O 1
ATOM 773 N N . ASN A 1 104 ? 7.640 0.596 -17.298 1.00 96.56 104 ASN A N 1
ATOM 774 C CA . ASN A 1 104 ? 8.043 0.950 -18.651 1.00 96.56 104 ASN A CA 1
ATOM 775 C C . ASN A 1 104 ? 9.510 0.579 -18.866 1.00 96.56 104 ASN A C 1
ATOM 777 O O . ASN A 1 104 ? 10.407 1.254 -18.374 1.00 96.56 104 ASN A O 1
ATOM 781 N N . ASN A 1 105 ? 9.780 -0.444 -19.672 1.00 96.44 105 ASN A N 1
ATOM 782 C CA . ASN A 1 105 ? 11.146 -0.869 -19.987 1.00 96.44 105 ASN A CA 1
ATOM 783 C C . ASN A 1 105 ? 12.006 0.234 -20.648 1.00 96.44 105 ASN A C 1
ATOM 785 O O . ASN A 1 105 ? 13.233 0.163 -20.619 1.00 96.44 105 ASN A O 1
ATOM 789 N N . ARG A 1 106 ? 11.386 1.261 -21.242 1.00 94.31 106 ARG A N 1
ATOM 790 C CA . ARG A 1 106 ? 12.106 2.400 -21.834 1.00 94.31 106 ARG A CA 1
ATOM 791 C C . ARG A 1 106 ? 12.544 3.442 -20.806 1.00 94.31 106 ARG A C 1
ATOM 793 O O . ARG A 1 106 ? 13.329 4.324 -21.145 1.00 94.31 106 ARG A O 1
ATOM 800 N N . GLU A 1 107 ? 12.032 3.372 -19.582 1.00 91.50 107 GLU A N 1
ATOM 801 C CA . GLU A 1 107 ? 12.336 4.327 -18.527 1.00 91.50 107 GLU A CA 1
ATOM 802 C C . GLU A 1 107 ? 13.703 4.032 -17.899 1.00 91.50 107 GLU A C 1
ATOM 804 O O . GLU A 1 107 ? 14.018 2.905 -17.502 1.00 91.50 107 GLU A O 1
ATOM 809 N N . ALA A 1 108 ? 14.534 5.068 -17.785 1.00 88.06 108 ALA A N 1
ATOM 810 C CA . ALA A 1 108 ? 15.801 4.958 -17.081 1.00 88.06 108 ALA A CA 1
ATOM 811 C C . ALA A 1 108 ? 15.532 4.673 -15.596 1.00 88.06 108 ALA A C 1
ATOM 813 O O . ALA A 1 108 ? 14.975 5.504 -14.890 1.00 88.06 108 ALA A O 1
ATOM 814 N N . GLY A 1 109 ? 15.942 3.495 -15.123 1.00 91.06 109 GLY A N 1
ATOM 815 C CA . GLY A 1 109 ? 15.712 3.087 -13.736 1.00 91.06 109 GLY A CA 1
ATOM 816 C C . GLY A 1 109 ? 14.382 2.375 -13.477 1.00 91.06 109 GLY A C 1
ATOM 817 O O . GLY A 1 109 ? 14.061 2.148 -12.312 1.00 91.06 109 GLY A O 1
ATOM 818 N N . ALA A 1 110 ? 13.669 1.932 -14.525 1.00 94.12 110 ALA A N 1
ATOM 819 C CA . ALA A 1 110 ? 12.420 1.163 -14.416 1.00 94.12 110 ALA A CA 1
ATOM 820 C C . ALA A 1 110 ? 12.487 0.023 -13.381 1.00 94.12 110 ALA A C 1
ATOM 822 O O . ALA A 1 110 ? 11.544 -0.216 -12.635 1.00 94.12 110 ALA A O 1
ATOM 823 N N . TYR A 1 111 ? 13.628 -0.671 -13.316 1.00 97.06 111 TYR A N 1
ATOM 824 C CA . TYR A 1 111 ? 13.859 -1.816 -12.425 1.00 97.06 111 TYR A CA 1
ATOM 825 C C . TYR A 1 111 ? 14.635 -1.468 -11.155 1.00 97.06 111 TYR A C 1
ATOM 827 O O . TYR A 1 111 ? 15.024 -2.372 -10.422 1.00 97.06 111 TYR A O 1
ATOM 835 N N . THR A 1 112 ? 14.927 -0.188 -10.927 1.00 95.69 112 THR A N 1
ATOM 836 C CA . THR A 1 112 ? 15.618 0.294 -9.733 1.00 95.69 112 THR A CA 1
ATOM 837 C C . THR A 1 112 ? 14.697 1.212 -8.931 1.00 95.69 112 THR A C 1
ATOM 839 O O . THR A 1 112 ? 13.733 0.731 -8.339 1.00 95.69 112 THR A O 1
ATOM 842 N N . TRP A 1 113 ? 14.973 2.516 -8.895 1.00 95.88 113 TRP A N 1
ATOM 843 C CA . TRP A 1 113 ? 14.202 3.473 -8.106 1.00 95.88 113 TRP A CA 1
ATOM 844 C C . TRP A 1 113 ? 12.713 3.433 -8.469 1.00 95.88 113 TRP A C 1
ATOM 846 O O . TRP A 1 113 ? 11.890 3.346 -7.563 1.00 95.88 113 TRP A O 1
ATOM 856 N N . THR A 1 114 ? 12.373 3.382 -9.762 1.00 96.44 114 THR A N 1
ATOM 857 C CA . THR A 1 114 ? 10.978 3.355 -10.219 1.00 96.44 114 THR A CA 1
ATOM 858 C C . THR A 1 114 ? 10.234 2.140 -9.665 1.00 96.44 114 THR A C 1
ATOM 860 O O . THR A 1 114 ? 9.171 2.292 -9.082 1.00 96.44 114 THR A O 1
ATOM 863 N N . ALA A 1 115 ? 10.814 0.936 -9.725 1.00 97.69 115 ALA A N 1
ATOM 864 C CA . ALA A 1 115 ? 10.186 -0.254 -9.144 1.00 97.69 115 ALA A CA 1
ATOM 865 C C . ALA A 1 115 ? 9.939 -0.123 -7.629 1.00 97.69 115 ALA A C 1
ATOM 867 O O . ALA A 1 115 ? 8.909 -0.575 -7.133 1.00 97.69 115 ALA A O 1
ATOM 868 N N . ALA A 1 116 ? 10.865 0.493 -6.885 1.00 97.75 116 ALA A N 1
ATOM 869 C CA . ALA A 1 116 ? 10.686 0.732 -5.452 1.00 97.75 116 ALA A CA 1
ATOM 870 C C . ALA A 1 116 ? 9.620 1.800 -5.154 1.00 97.75 116 ALA A C 1
ATOM 872 O O . ALA A 1 116 ? 8.877 1.645 -4.184 1.00 97.75 116 ALA A O 1
ATOM 873 N N . HIS A 1 117 ? 9.553 2.850 -5.976 1.00 96.31 117 HIS A N 1
ATOM 874 C CA . HIS A 1 117 ? 8.567 3.927 -5.899 1.00 96.31 117 HIS A CA 1
ATOM 875 C C . HIS A 1 117 ? 7.153 3.417 -6.206 1.00 96.31 117 HIS A C 1
ATOM 877 O O . HIS A 1 117 ? 6.258 3.549 -5.376 1.00 96.31 117 HIS A O 1
ATOM 883 N N . GLU A 1 118 ? 6.973 2.719 -7.330 1.00 96.00 118 GLU A N 1
ATOM 884 C CA . GLU A 1 118 ? 5.693 2.114 -7.711 1.00 96.00 118 GLU A CA 1
ATOM 885 C C . GLU A 1 118 ? 5.222 1.079 -6.685 1.00 96.00 118 GLU A C 1
ATOM 887 O O . GLU A 1 118 ? 4.035 0.989 -6.370 1.00 96.00 118 GLU A O 1
ATOM 892 N N . PHE A 1 119 ? 6.147 0.334 -6.072 1.00 96.88 119 PHE A N 1
ATOM 893 C CA . PHE A 1 119 ? 5.790 -0.540 -4.959 1.00 96.88 119 PHE A CA 1
ATOM 894 C C . PHE A 1 119 ? 5.253 0.245 -3.750 1.00 96.88 119 PHE A C 1
ATOM 896 O O . PHE A 1 119 ? 4.355 -0.240 -3.069 1.00 96.88 119 PHE A O 1
ATOM 903 N N . GLY A 1 120 ? 5.707 1.479 -3.513 1.00 94.00 120 GLY A N 1
ATOM 904 C CA . GLY A 1 120 ? 5.094 2.387 -2.540 1.00 94.00 120 GLY A CA 1
ATOM 905 C C . GLY A 1 120 ? 3.612 2.650 -2.826 1.00 94.00 120 GLY A C 1
ATOM 906 O O . GLY A 1 120 ? 2.793 2.572 -1.909 1.00 94.00 120 GLY A O 1
ATOM 907 N N . HIS A 1 121 ? 3.238 2.853 -4.092 1.00 90.75 121 HIS A N 1
ATOM 908 C CA . HIS A 1 121 ? 1.830 2.959 -4.492 1.00 90.75 121 HIS A CA 1
ATOM 909 C C . HIS A 1 121 ? 1.064 1.649 -4.301 1.00 90.75 121 HIS A C 1
ATOM 911 O O . HIS A 1 121 ? -0.071 1.675 -3.825 1.00 90.75 121 HIS A O 1
ATOM 917 N N . VAL A 1 122 ? 1.686 0.492 -4.577 1.00 91.00 122 VAL A N 1
ATOM 918 C CA . VAL A 1 122 ? 1.090 -0.818 -4.249 1.00 91.00 122 VAL A CA 1
ATOM 919 C C . VAL A 1 122 ? 0.764 -0.901 -2.761 1.00 91.00 122 VAL A C 1
ATOM 921 O O . VAL A 1 122 ? -0.302 -1.397 -2.411 1.00 91.00 122 VAL A O 1
ATOM 924 N N . LEU A 1 123 ? 1.634 -0.387 -1.886 1.00 89.81 123 LEU A N 1
ATOM 925 C CA . LEU A 1 123 ? 1.403 -0.332 -0.439 1.00 89.81 123 LEU A CA 1
ATOM 926 C C . LEU A 1 123 ? 0.329 0.691 -0.027 1.00 89.81 123 LEU A C 1
ATOM 928 O O . LEU A 1 123 ? -0.125 0.647 1.114 1.00 89.81 123 LEU A O 1
ATOM 932 N N . GLY A 1 124 ? -0.111 1.557 -0.943 1.00 84.75 124 GLY A N 1
ATOM 933 C CA . GLY A 1 124 ? -1.151 2.563 -0.728 1.00 84.75 124 GLY A CA 1
ATOM 934 C C . GLY A 1 124 ? -0.633 3.980 -0.488 1.00 84.75 124 GLY A C 1
ATOM 935 O O . GLY A 1 124 ? -1.407 4.811 -0.024 1.00 84.75 124 GLY A O 1
ATOM 936 N N . LEU A 1 125 ? 0.643 4.259 -0.770 1.00 87.31 125 LEU A N 1
ATOM 937 C CA . LEU A 1 125 ? 1.194 5.606 -0.640 1.00 87.31 125 LEU A CA 1
ATOM 938 C C . LEU A 1 125 ? 0.861 6.484 -1.842 1.00 87.31 125 LEU A C 1
ATOM 940 O O . LEU A 1 125 ? 0.897 6.025 -2.983 1.00 87.31 125 LEU A O 1
ATOM 944 N N . ASN A 1 126 ? 0.623 7.765 -1.589 1.00 86.38 126 ASN A N 1
ATOM 945 C CA . ASN A 1 126 ? 0.496 8.776 -2.632 1.00 86.38 126 ASN A CA 1
ATOM 946 C C . ASN A 1 126 ? 1.852 9.355 -3.044 1.00 86.38 126 ASN A C 1
ATOM 948 O O . ASN A 1 126 ? 2.822 9.345 -2.281 1.00 86.38 126 ASN A O 1
ATOM 952 N N . ASP A 1 127 ? 1.877 9.950 -4.234 1.00 88.06 127 ASP A N 1
ATOM 953 C CA . ASP A 1 127 ? 2.963 10.833 -4.635 1.00 88.06 127 ASP A CA 1
ATOM 954 C C . ASP A 1 127 ? 3.110 12.008 -3.665 1.00 88.06 127 ASP A C 1
ATOM 956 O O . ASP A 1 127 ? 2.142 12.566 -3.132 1.00 88.06 127 ASP A O 1
ATOM 960 N N . ARG A 1 128 ? 4.360 12.413 -3.455 1.00 89.94 128 ARG A N 1
ATOM 961 C CA . ARG A 1 128 ? 4.747 13.524 -2.584 1.00 89.94 128 ARG A CA 1
ATOM 962 C C . ARG A 1 128 ? 5.460 14.624 -3.359 1.00 89.94 128 ARG A C 1
ATOM 964 O O . ARG A 1 128 ? 6.322 15.310 -2.817 1.00 89.94 128 ARG A O 1
ATOM 971 N N . TYR A 1 129 ? 5.082 14.800 -4.618 1.00 84.81 129 TYR A N 1
ATOM 972 C CA . TYR A 1 129 ? 5.486 15.908 -5.473 1.00 84.81 129 TYR A CA 1
ATOM 973 C C . TYR A 1 129 ? 4.260 16.566 -6.102 1.00 84.81 129 TYR A C 1
ATOM 975 O O . TYR A 1 129 ? 3.213 15.942 -6.279 1.00 84.81 129 TYR A O 1
ATOM 983 N N . ALA A 1 130 ? 4.399 17.838 -6.460 1.00 74.81 130 ALA A N 1
ATOM 984 C CA . ALA A 1 130 ? 3.389 18.554 -7.219 1.00 74.81 130 ALA A CA 1
ATOM 985 C C . ALA A 1 130 ? 3.735 18.479 -8.707 1.00 74.81 130 ALA A C 1
ATOM 987 O O . ALA A 1 130 ? 4.810 18.900 -9.126 1.00 74.81 130 ALA A O 1
ATOM 988 N N . GLU A 1 131 ? 2.817 17.970 -9.522 1.00 71.62 131 GLU A N 1
ATOM 989 C CA . GLU A 1 131 ? 2.941 18.031 -10.975 1.00 71.62 131 GLU A CA 1
ATOM 990 C C . GLU A 1 131 ? 1.906 19.004 -11.544 1.00 71.62 131 GLU A C 1
ATOM 992 O O . GLU A 1 131 ? 0.708 18.877 -11.281 1.00 71.62 131 GLU A O 1
ATOM 997 N N . THR A 1 132 ? 2.353 19.971 -12.348 1.00 68.38 132 THR A N 1
ATOM 998 C CA . THR A 1 132 ? 1.435 20.846 -13.086 1.00 68.38 132 THR A CA 1
ATOM 999 C C . THR A 1 132 ? 0.794 20.092 -14.255 1.00 68.38 132 THR A C 1
ATOM 1001 O O . THR A 1 132 ? 1.389 19.178 -14.829 1.00 68.38 132 THR A O 1
ATOM 1004 N N . ALA A 1 133 ? -0.416 20.490 -14.660 1.00 63.22 133 ALA A N 1
ATOM 1005 C CA . ALA A 1 133 ? -1.099 19.886 -15.811 1.00 63.22 133 ALA A CA 1
ATOM 1006 C C . ALA A 1 133 ? -0.253 19.949 -17.102 1.00 63.22 133 ALA A C 1
ATOM 1008 O O . ALA A 1 133 ? -0.266 19.020 -17.907 1.00 63.22 133 ALA A O 1
ATOM 1009 N N . GLU A 1 134 ? 0.530 21.017 -17.262 1.00 59.16 134 GLU A N 1
ATOM 1010 C CA . GLU A 1 134 ? 1.455 21.226 -18.381 1.00 59.16 134 GLU A CA 1
ATOM 1011 C C . GLU A 1 134 ? 2.629 20.239 -18.353 1.00 59.16 134 GLU A C 1
ATOM 1013 O O . GLU A 1 134 ? 2.959 19.647 -19.378 1.00 59.16 134 GLU A O 1
ATOM 1018 N N . SER A 1 135 ? 3.219 20.006 -17.174 1.00 68.00 135 SER A N 1
ATOM 1019 C CA . SER A 1 135 ? 4.282 19.012 -16.970 1.00 68.00 135 SER A CA 1
ATOM 1020 C C . SER A 1 135 ? 3.787 17.596 -17.289 1.00 68.00 135 SER A C 1
ATOM 1022 O O . SER A 1 135 ? 4.460 16.834 -17.988 1.00 68.00 135 SER A O 1
ATOM 1024 N N . ARG A 1 136 ? 2.547 17.283 -16.894 1.00 65.75 136 ARG A N 1
ATOM 1025 C CA . ARG A 1 136 ? 1.902 15.998 -17.189 1.00 65.75 136 ARG A CA 1
ATOM 1026 C C . ARG A 1 136 ? 1.670 15.792 -18.687 1.00 65.75 136 ARG A C 1
ATOM 1028 O O . ARG A 1 136 ? 1.976 14.724 -19.218 1.00 65.75 136 ARG A O 1
ATOM 1035 N N . ALA A 1 137 ? 1.172 16.817 -19.379 1.00 59.34 137 ALA A N 1
ATOM 1036 C CA . ALA A 1 137 ? 0.967 16.785 -20.827 1.00 59.34 137 ALA A CA 1
ATOM 1037 C C . ALA A 1 137 ? 2.294 16.703 -21.605 1.00 59.34 137 ALA A C 1
ATOM 1039 O O . ALA A 1 137 ? 2.376 16.016 -22.626 1.00 59.34 137 ALA A O 1
ATOM 1040 N N . ALA A 1 138 ? 3.355 17.354 -21.118 1.00 62.12 138 ALA A N 1
ATOM 1041 C CA . ALA A 1 138 ? 4.693 17.235 -21.691 1.00 62.12 138 ALA A CA 1
ATOM 1042 C C . ALA A 1 138 ? 5.252 15.812 -21.523 1.00 62.12 138 ALA A C 1
ATOM 1044 O O . ALA A 1 138 ? 5.752 15.236 -22.491 1.00 62.12 138 ALA A O 1
ATOM 1045 N N . GLY A 1 139 ? 5.090 15.210 -20.339 1.00 62.72 139 GLY A N 1
ATOM 1046 C CA . GLY A 1 139 ? 5.515 13.836 -20.058 1.00 62.72 139 GLY A CA 1
ATOM 1047 C C . GLY A 1 139 ? 4.840 12.790 -20.948 1.00 62.72 139 GLY A C 1
ATOM 1048 O O . GLY A 1 139 ? 5.504 11.881 -21.440 1.00 62.72 139 GLY A O 1
ATOM 1049 N N . GLN A 1 140 ? 3.546 12.951 -21.238 1.00 63.06 140 GLN A N 1
ATOM 1050 C CA . GLN A 1 140 ? 2.808 12.060 -22.148 1.00 63.06 140 GLN A CA 1
ATOM 1051 C C . GLN A 1 140 ? 3.339 12.073 -23.592 1.00 63.06 140 GLN A C 1
ATOM 1053 O O . GLN A 1 140 ? 3.132 11.111 -24.327 1.00 63.06 140 GLN A O 1
ATOM 1058 N N . ASN A 1 141 ? 4.050 13.132 -23.986 1.00 63.88 141 ASN A N 1
ATOM 1059 C CA . ASN A 1 141 ? 4.655 13.284 -25.310 1.00 63.88 141 ASN A CA 1
ATOM 1060 C C . ASN A 1 141 ? 6.174 13.023 -25.312 1.00 63.88 141 ASN A C 1
ATOM 1062 O O . ASN A 1 141 ? 6.861 13.388 -26.265 1.00 63.88 141 ASN A O 1
ATOM 1066 N N . GLY A 1 142 ? 6.718 12.418 -24.248 1.00 59.88 142 GLY A N 1
ATOM 1067 C CA . GLY A 1 142 ? 8.154 12.148 -24.116 1.00 59.88 142 GLY A CA 1
ATOM 1068 C C . GLY A 1 142 ? 9.006 13.374 -23.763 1.00 59.88 142 GLY A C 1
ATOM 1069 O O . GLY A 1 142 ? 10.230 13.318 -23.874 1.00 59.88 142 GLY A O 1
ATOM 1070 N N . GLY A 1 143 ? 8.382 14.483 -23.353 1.00 65.19 143 GLY A N 1
ATOM 1071 C CA . GLY A 1 143 ? 9.062 15.661 -22.816 1.00 65.19 143 GLY A CA 1
ATOM 1072 C C . GLY A 1 143 ? 9.513 15.473 -21.363 1.00 65.19 143 GLY A C 1
ATOM 1073 O O . GLY A 1 143 ? 9.037 14.590 -20.650 1.00 65.19 143 GLY A O 1
ATOM 1074 N N . ALA A 1 144 ? 10.439 16.322 -20.907 1.00 60.91 144 ALA A N 1
ATOM 1075 C CA . ALA A 1 144 ? 10.904 16.306 -19.522 1.00 60.91 144 ALA A CA 1
ATOM 1076 C C . ALA A 1 144 ? 9.777 16.726 -18.564 1.00 60.91 144 ALA A C 1
ATOM 1078 O O . ALA A 1 144 ? 9.189 17.797 -18.721 1.00 60.91 144 ALA A O 1
ATOM 1079 N N . ARG A 1 145 ? 9.501 15.895 -17.554 1.00 69.06 145 ARG A N 1
ATOM 1080 C CA . ARG A 1 145 ? 8.586 16.229 -16.455 1.00 69.06 145 ARG A CA 1
ATOM 1081 C C . ARG A 1 145 ? 9.343 17.047 -15.411 1.00 69.06 145 ARG A C 1
ATOM 1083 O O . ARG A 1 145 ? 10.463 16.703 -15.040 1.00 69.06 145 ARG A O 1
ATOM 1090 N N . SER A 1 146 ? 8.727 18.120 -14.926 1.00 75.25 146 SER A N 1
ATOM 1091 C CA . SER A 1 146 ? 9.136 18.792 -13.693 1.00 75.25 146 SER A CA 1
ATOM 1092 C C . SER A 1 146 ? 8.163 18.397 -12.588 1.00 75.25 146 SER A C 1
ATOM 1094 O O . SER A 1 146 ? 6.965 18.677 -12.677 1.00 75.25 146 SER A O 1
ATOM 1096 N N . THR A 1 147 ? 8.683 17.702 -11.584 1.00 77.75 147 THR A N 1
ATOM 1097 C CA . THR A 1 147 ? 7.936 17.188 -10.431 1.00 77.75 147 THR A CA 1
ATOM 1098 C C . THR A 1 147 ? 8.645 17.635 -9.153 1.00 77.75 147 THR A C 1
ATOM 1100 O O . THR A 1 147 ? 9.350 16.837 -8.531 1.00 77.75 147 THR A O 1
ATOM 1103 N N . PRO A 1 148 ? 8.573 18.930 -8.790 1.00 85.31 148 PRO A N 1
ATOM 1104 C CA . PRO A 1 148 ? 9.148 19.400 -7.539 1.00 85.31 148 PRO A CA 1
ATOM 1105 C C . PRO A 1 148 ? 8.518 18.652 -6.361 1.00 85.31 148 PRO A C 1
ATOM 1107 O O . PRO A 1 148 ? 7.292 18.605 -6.223 1.00 85.31 148 PRO A O 1
ATOM 1110 N N . ALA A 1 149 ? 9.373 18.074 -5.517 1.00 89.38 149 ALA A N 1
ATOM 1111 C CA . ALA A 1 149 ? 8.954 17.451 -4.273 1.00 89.38 149 ALA A CA 1
ATOM 1112 C C . ALA A 1 149 ? 8.188 18.456 -3.402 1.00 89.38 149 ALA A C 1
ATOM 1114 O O . ALA A 1 149 ? 8.511 19.648 -3.368 1.00 89.38 149 ALA A O 1
ATOM 1115 N N . ASN A 1 150 ? 7.192 17.969 -2.668 1.00 87.94 150 ASN A N 1
ATOM 1116 C CA . ASN A 1 150 ? 6.543 18.751 -1.628 1.00 87.94 150 ASN A CA 1
ATOM 1117 C C . ASN A 1 150 ? 7.577 19.102 -0.541 1.00 87.94 150 ASN A C 1
ATOM 1119 O O . ASN A 1 150 ? 8.474 18.294 -0.282 1.00 87.94 150 ASN A O 1
ATOM 1123 N N . PRO A 1 151 ? 7.450 20.259 0.134 1.00 87.88 151 PRO A N 1
ATOM 1124 C CA . PRO A 1 151 ? 8.356 20.626 1.217 1.00 87.88 151 PRO A CA 1
ATOM 1125 C C . PRO A 1 151 ? 8.504 19.506 2.259 1.00 87.88 151 PRO A C 1
ATOM 1127 O O . PRO A 1 151 ? 7.504 19.020 2.793 1.00 87.88 151 PRO A O 1
ATOM 1130 N N . GLY A 1 152 ? 9.742 19.092 2.539 1.00 87.25 152 GLY A N 1
ATOM 1131 C CA . GLY A 1 152 ? 10.074 17.987 3.450 1.00 87.25 152 GLY A CA 1
ATOM 1132 C C . GLY A 1 152 ? 10.179 16.600 2.797 1.00 87.25 152 GLY A C 1
ATOM 1133 O O . GLY A 1 152 ? 10.494 15.629 3.489 1.00 87.25 152 GLY A O 1
ATOM 1134 N N . TYR A 1 153 ? 9.935 16.490 1.487 1.00 91.38 153 TYR A N 1
ATOM 1135 C CA . TYR A 1 153 ? 10.012 15.246 0.710 1.00 91.38 153 TYR A CA 1
ATOM 1136 C C . TYR A 1 153 ? 11.123 15.248 -0.348 1.00 91.38 153 TYR A C 1
ATOM 1138 O O . TYR A 1 153 ? 11.175 14.360 -1.197 1.00 91.38 153 TYR A O 1
ATOM 1146 N N . GLU A 1 154 ? 12.045 16.206 -0.296 1.00 92.81 154 GLU A N 1
ATOM 1147 C CA . GLU A 1 154 ? 13.069 16.442 -1.322 1.00 92.81 154 GLU A CA 1
ATOM 1148 C C . GLU A 1 154 ? 14.044 15.271 -1.499 1.00 92.81 154 GLU A C 1
ATOM 1150 O O . GLU A 1 154 ? 14.683 15.141 -2.540 1.00 92.81 154 GLU A O 1
ATOM 1155 N N . THR A 1 155 ? 14.159 14.406 -0.493 1.00 92.31 155 THR A N 1
ATOM 1156 C CA . THR A 1 155 ? 14.969 13.180 -0.530 1.00 92.31 155 THR A CA 1
ATOM 1157 C C . THR A 1 155 ? 14.129 11.914 -0.388 1.00 92.31 155 THR A C 1
ATOM 1159 O O . THR A 1 155 ? 14.677 10.816 -0.328 1.00 92.31 155 THR A O 1
ATOM 1162 N N . ASN A 1 156 ? 12.804 12.051 -0.315 1.00 94.19 156 ASN A N 1
ATOM 1163 C CA . ASN A 1 156 ? 11.893 10.957 -0.021 1.00 94.19 156 ASN A CA 1
ATOM 1164 C C . ASN A 1 156 ? 11.621 10.101 -1.263 1.00 94.19 156 ASN A C 1
ATOM 1166 O O . ASN A 1 156 ? 11.434 10.630 -2.358 1.00 94.19 156 ASN A O 1
ATOM 1170 N N . LEU A 1 157 ? 11.524 8.784 -1.071 1.00 95.00 157 LEU A N 1
ATOM 1171 C CA . LEU A 1 157 ? 11.236 7.802 -2.118 1.00 95.00 157 LEU A CA 1
ATOM 1172 C C . LEU A 1 157 ? 9.985 8.151 -2.940 1.00 95.00 157 LEU A C 1
ATOM 1174 O O . LEU A 1 157 ? 9.988 7.957 -4.150 1.00 95.00 157 LEU A O 1
ATOM 1178 N N . MET A 1 158 ? 8.950 8.697 -2.299 1.00 94.69 158 MET A N 1
ATOM 1179 C CA . MET A 1 158 ? 7.687 9.091 -2.934 1.00 94.69 158 MET A CA 1
ATOM 1180 C C . MET A 1 158 ? 7.674 10.549 -3.416 1.00 94.69 158 MET A C 1
ATOM 1182 O O . MET A 1 158 ? 6.705 10.975 -4.035 1.00 94.69 158 MET A O 1
ATOM 1186 N N . GLY A 1 159 ? 8.708 11.340 -3.118 1.00 90.44 159 GLY A N 1
ATOM 1187 C CA . GLY A 1 159 ? 8.749 12.776 -3.423 1.00 90.44 159 GLY A CA 1
ATOM 1188 C C . GLY A 1 159 ? 9.779 13.184 -4.467 1.00 90.44 159 GLY A C 1
ATOM 1189 O O . GLY A 1 159 ? 9.586 14.190 -5.143 1.00 90.44 159 GLY A O 1
ATOM 1190 N N . ALA A 1 160 ? 10.860 12.420 -4.621 1.00 90.44 160 ALA A N 1
ATOM 1191 C CA . ALA A 1 160 ? 11.962 12.776 -5.502 1.00 90.44 160 ALA A CA 1
ATOM 1192 C C . ALA A 1 160 ? 12.494 11.569 -6.277 1.00 90.44 160 ALA A C 1
ATOM 1194 O O . ALA A 1 160 ? 12.682 10.483 -5.725 1.00 90.44 160 ALA A O 1
ATOM 1195 N N . VAL A 1 161 ? 12.811 11.791 -7.555 1.00 88.56 161 VAL A N 1
ATOM 1196 C CA . VAL A 1 161 ? 13.499 10.805 -8.397 1.00 88.56 161 VAL A CA 1
ATOM 1197 C C . VAL A 1 161 ? 14.857 10.471 -7.783 1.00 88.56 161 VAL A C 1
ATOM 1199 O O . VAL A 1 161 ? 15.668 11.359 -7.527 1.00 88.56 161 VAL A O 1
ATOM 1202 N N . GLY A 1 162 ? 15.107 9.185 -7.536 1.00 89.62 162 GLY A N 1
ATOM 1203 C CA . GLY A 1 162 ? 16.306 8.716 -6.836 1.00 89.62 162 GLY A CA 1
ATOM 1204 C C . GLY A 1 162 ? 16.268 8.896 -5.313 1.00 89.62 162 GLY A C 1
ATOM 1205 O O . GLY A 1 162 ? 17.268 8.617 -4.653 1.00 89.62 162 GLY A O 1
ATOM 1206 N N . GLY A 1 163 ? 15.142 9.346 -4.753 1.00 92.06 163 GLY A N 1
ATOM 1207 C CA . GLY A 1 163 ? 14.928 9.453 -3.314 1.00 92.06 163 GLY A CA 1
ATOM 1208 C C . GLY A 1 163 ? 14.991 8.104 -2.594 1.00 92.06 163 GLY A C 1
ATOM 1209 O O . GLY A 1 163 ? 14.932 7.032 -3.202 1.00 92.06 163 GLY A O 1
ATOM 1210 N N . THR A 1 164 ? 15.100 8.160 -1.271 1.00 93.69 164 THR A N 1
ATOM 1211 C CA . THR A 1 164 ? 15.213 6.992 -0.394 1.00 93.69 164 THR A CA 1
ATOM 1212 C C . THR A 1 164 ? 14.100 6.969 0.643 1.00 93.69 164 THR A C 1
ATOM 1214 O O . THR A 1 164 ? 13.364 7.936 0.842 1.00 93.69 164 THR A O 1
ATOM 1217 N N . LEU A 1 165 ? 13.943 5.825 1.299 1.00 90.81 165 LEU A N 1
ATOM 1218 C CA . LEU A 1 165 ? 12.946 5.658 2.341 1.00 90.81 165 LEU A CA 1
ATOM 1219 C C . LEU A 1 165 ? 13.309 6.534 3.550 1.00 90.81 165 LEU A C 1
ATOM 1221 O O . LEU A 1 165 ? 14.416 6.447 4.084 1.00 90.81 165 LEU A O 1
ATOM 1225 N N . THR A 1 166 ? 12.381 7.386 3.980 1.00 89.25 166 THR A N 1
ATOM 1226 C CA . THR A 1 166 ? 12.530 8.241 5.164 1.00 89.25 166 THR A CA 1
ATOM 1227 C C . THR A 1 166 ? 11.480 7.895 6.218 1.00 89.25 166 THR A C 1
ATOM 1229 O O . THR A 1 166 ? 10.511 7.183 5.952 1.00 89.25 166 THR A O 1
ATOM 1232 N N . LEU A 1 167 ? 11.639 8.424 7.438 1.00 82.88 167 LEU A N 1
ATOM 1233 C CA . LEU A 1 167 ? 10.645 8.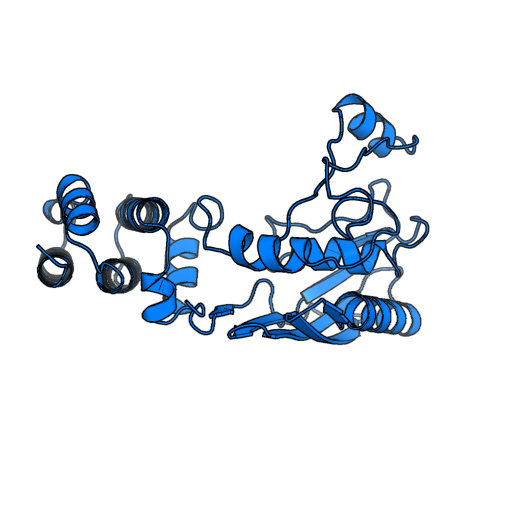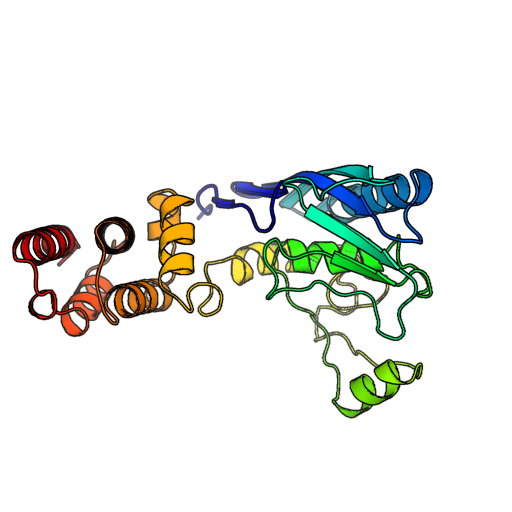251 8.507 1.00 82.88 167 LEU A CA 1
ATOM 1234 C C . LEU A 1 167 ? 9.244 8.689 8.055 1.00 82.88 167 LEU A C 1
ATOM 1236 O O . LEU A 1 167 ? 8.248 8.091 8.454 1.00 82.88 167 LEU A O 1
ATOM 1240 N N . GLN A 1 168 ? 9.177 9.693 7.179 1.00 85.94 168 GLN A N 1
ATOM 1241 C CA . GLN A 1 168 ? 7.923 10.197 6.648 1.00 85.94 168 GLN A CA 1
ATOM 1242 C C . GLN A 1 168 ? 7.158 9.129 5.855 1.00 85.94 168 GLN A C 1
ATOM 1244 O O . GLN A 1 168 ? 5.945 9.071 5.980 1.00 85.94 168 GLN A O 1
ATOM 1249 N N . ASN A 1 169 ? 7.831 8.201 5.157 1.00 86.81 169 ASN A N 1
ATOM 1250 C CA . ASN A 1 169 ? 7.137 7.090 4.493 1.00 86.81 169 ASN A CA 1
ATOM 1251 C C . ASN A 1 169 ? 6.441 6.151 5.485 1.00 86.81 169 ASN A C 1
ATOM 1253 O O . ASN A 1 169 ? 5.368 5.650 5.174 1.00 86.81 169 ASN A O 1
ATOM 1257 N N . ALA A 1 170 ? 7.014 5.909 6.672 1.00 77.75 170 ALA A N 1
ATOM 1258 C CA . ALA A 1 170 ? 6.340 5.113 7.709 1.00 77.75 170 ALA A CA 1
ATOM 1259 C C . ALA A 1 170 ? 5.094 5.824 8.227 1.00 77.75 170 ALA A C 1
ATOM 1261 O O . ALA A 1 170 ? 4.054 5.194 8.405 1.00 77.75 170 ALA A O 1
ATOM 1262 N N . LEU A 1 171 ? 5.219 7.125 8.494 1.00 80.38 171 LEU A N 1
ATOM 1263 C CA . LEU A 1 171 ? 4.112 7.940 8.984 1.00 80.38 171 LEU A CA 1
ATOM 1264 C C . LEU A 1 171 ? 2.998 8.012 7.940 1.00 80.38 171 LEU A C 1
ATOM 1266 O O . LEU A 1 171 ? 1.836 7.800 8.271 1.00 80.38 171 LEU A O 1
ATOM 1270 N N . ASP A 1 172 ? 3.363 8.231 6.680 1.00 83.00 172 ASP A N 1
ATOM 1271 C CA . ASP A 1 172 ? 2.441 8.224 5.554 1.00 83.00 172 ASP A CA 1
ATOM 1272 C C . ASP A 1 172 ? 1.787 6.860 5.395 1.00 83.00 172 ASP A C 1
ATOM 1274 O O . ASP A 1 172 ? 0.573 6.799 5.308 1.00 83.00 172 ASP A O 1
ATOM 1278 N N . LEU A 1 173 ? 2.534 5.755 5.465 1.00 78.69 173 LEU A N 1
ATOM 1279 C CA . LEU A 1 173 ? 1.929 4.433 5.339 1.00 78.69 173 LEU A CA 1
ATOM 1280 C C . LEU A 1 173 ? 0.949 4.182 6.482 1.00 78.69 173 LEU A C 1
ATOM 1282 O O . LEU A 1 173 ? -0.164 3.727 6.244 1.00 78.69 173 LEU A O 1
ATOM 1286 N N . ALA A 1 174 ? 1.317 4.526 7.715 1.00 72.06 174 ALA A N 1
ATOM 1287 C CA . ALA A 1 174 ? 0.427 4.390 8.860 1.00 72.06 174 ALA A CA 1
ATOM 1288 C C . ALA A 1 174 ? -0.857 5.223 8.711 1.00 72.06 174 ALA A C 1
ATOM 1290 O O . ALA A 1 174 ? -1.905 4.749 9.148 1.00 72.06 174 ALA A O 1
ATOM 1291 N N . ASN A 1 175 ? -0.778 6.408 8.091 1.00 72.31 175 ASN A N 1
ATOM 1292 C CA . ASN A 1 175 ? -1.881 7.357 7.911 1.00 72.31 175 ASN A CA 1
ATOM 1293 C C . ASN A 1 175 ? -2.737 7.076 6.664 1.00 72.31 175 ASN A C 1
ATOM 1295 O O . ASN A 1 175 ? -3.954 7.025 6.757 1.00 72.31 175 ASN A O 1
ATOM 1299 N N . GLU A 1 176 ? -2.124 6.881 5.502 1.00 71.44 176 GLU A N 1
ATOM 1300 C CA . GLU A 1 176 ? -2.790 6.736 4.199 1.00 71.44 176 GLU A CA 1
ATOM 1301 C C . GLU A 1 176 ? -3.363 5.348 3.984 1.00 71.44 176 GLU A C 1
ATOM 1303 O O . GLU A 1 176 ? -4.362 5.189 3.288 1.00 71.44 176 GLU A O 1
ATOM 1308 N N . THR A 1 177 ? -2.764 4.340 4.620 1.00 65.31 177 THR A N 1
ATOM 1309 C CA . THR A 1 177 ? -3.366 3.012 4.616 1.00 65.31 177 THR A CA 1
ATOM 1310 C C . THR A 1 177 ? -4.438 2.886 5.667 1.00 65.31 177 THR A C 1
ATOM 1312 O O . THR A 1 177 ? -5.149 1.886 5.609 1.00 65.31 177 THR A O 1
ATOM 1315 N N . GLN A 1 178 ? -4.608 3.845 6.611 1.00 59.62 178 GLN A N 1
ATOM 1316 C CA . GLN A 1 178 ? -5.863 3.913 7.384 1.00 59.62 178 GLN A CA 1
ATOM 1317 C C . GLN A 1 178 ? -6.999 3.843 6.385 1.00 59.62 178 GLN A C 1
ATOM 1319 O O . GLN A 1 178 ? -6.831 4.363 5.286 1.00 59.62 178 GLN A O 1
ATOM 1324 N N . PRO A 1 179 ? -8.095 3.144 6.699 1.00 51.16 179 PRO A N 1
ATOM 1325 C CA . PRO A 1 179 ? -9.189 3.059 5.754 1.00 51.16 179 PRO A CA 1
ATOM 1326 C C . PRO A 1 179 ? -9.609 4.497 5.514 1.00 51.16 179 PRO A C 1
ATOM 1328 O O . PRO A 1 179 ? -10.066 5.186 6.426 1.00 51.16 179 PRO A O 1
ATOM 1331 N N . SER A 1 180 ? -9.253 4.986 4.337 1.00 47.31 180 SER A N 1
ATOM 1332 C CA . SER A 1 180 ? -9.527 6.342 3.940 1.00 47.31 180 SER A CA 1
ATOM 1333 C C . SER A 1 180 ? -10.930 6.333 3.363 1.00 47.31 180 SER A C 1
ATOM 1335 O O . SER A 1 180 ? -11.457 5.278 2.988 1.00 47.31 180 SER A O 1
ATOM 1337 N N . GLU A 1 181 ? -11.528 7.515 3.266 1.00 44.25 181 GLU A N 1
ATOM 1338 C CA . GLU A 1 181 ? -12.773 7.721 2.523 1.00 44.25 181 GLU A CA 1
ATOM 1339 C C . GLU A 1 181 ? -12.804 7.026 1.148 1.00 44.25 181 GLU A C 1
ATOM 1341 O O . GLU A 1 181 ? -13.888 6.726 0.675 1.00 44.25 181 GLU A O 1
ATOM 1346 N N . TRP A 1 182 ? -11.641 6.776 0.533 1.00 41.41 182 TRP A N 1
ATOM 1347 C CA . TRP A 1 182 ? -11.452 6.351 -0.859 1.00 41.41 182 TRP A CA 1
ATOM 1348 C C . TRP A 1 182 ? -11.322 4.833 -1.071 1.00 41.41 182 TRP A C 1
ATOM 1350 O O . TRP A 1 182 ? -10.959 4.400 -2.158 1.00 41.41 182 TRP A O 1
ATOM 1360 N N . SER A 1 183 ? -11.503 4.019 -0.027 1.00 56.97 183 SER A N 1
ATOM 1361 C CA . SER A 1 183 ? -11.452 2.540 -0.121 1.00 56.97 183 SER A CA 1
ATOM 1362 C C . SER A 1 183 ? -12.736 1.861 0.362 1.00 56.97 183 SER A C 1
ATOM 1364 O O . SER A 1 183 ? -12.751 0.672 0.673 1.00 56.97 183 SER A O 1
ATOM 1366 N N . MET A 1 184 ? -13.776 2.673 0.522 1.00 70.75 184 MET A N 1
ATOM 1367 C CA . MET A 1 184 ? -15.115 2.315 0.959 1.00 70.75 184 MET A CA 1
ATOM 1368 C C . MET A 1 184 ? -16.071 3.169 0.126 1.00 70.75 184 MET A C 1
ATOM 1370 O O . MET A 1 184 ? -16.740 4.051 0.664 1.00 70.75 184 MET A O 1
ATOM 1374 N N . ASP A 1 185 ? -16.045 2.994 -1.194 1.00 76.56 185 ASP A N 1
ATOM 1375 C CA . ASP A 1 185 ? -16.909 3.727 -2.123 1.00 76.56 185 ASP A CA 1
ATOM 1376 C C . ASP A 1 185 ? -18.169 2.918 -2.479 1.00 76.56 185 ASP A C 1
ATOM 1378 O O . ASP A 1 185 ? -19.207 3.510 -2.788 1.00 76.56 185 ASP A O 1
ATOM 1382 N N . ASP A 1 186 ? -18.116 1.591 -2.336 1.00 83.12 186 ASP A N 1
ATOM 1383 C CA . ASP A 1 186 ? -19.255 0.682 -2.479 1.00 83.12 186 ASP A CA 1
ATOM 1384 C C . ASP A 1 186 ? -19.370 -0.348 -1.334 1.00 83.12 186 ASP A C 1
ATOM 1386 O O . ASP A 1 186 ? -18.558 -0.407 -0.404 1.00 83.12 186 ASP A O 1
ATOM 1390 N N . ASP A 1 187 ? -20.457 -1.119 -1.346 1.00 87.44 187 ASP A N 1
ATOM 1391 C CA . ASP A 1 187 ? -20.789 -2.088 -0.305 1.00 87.44 187 ASP A CA 1
ATOM 1392 C C . ASP A 1 187 ? -19.878 -3.325 -0.322 1.00 87.44 187 ASP A C 1
ATOM 1394 O O . ASP A 1 187 ? -19.564 -3.860 0.747 1.00 87.44 187 ASP A O 1
ATOM 1398 N N . ASP A 1 188 ? -19.415 -3.769 -1.494 1.00 81.69 188 ASP A N 1
ATOM 1399 C CA . ASP A 1 188 ? -18.457 -4.871 -1.630 1.00 81.69 188 ASP A CA 1
ATOM 1400 C C . ASP A 1 188 ? -17.118 -4.518 -0.969 1.00 81.69 188 ASP A C 1
ATOM 1402 O O . ASP A 1 188 ? -16.562 -5.324 -0.214 1.00 81.69 188 ASP A O 1
ATOM 1406 N N . GLU A 1 189 ? -16.628 -3.299 -1.179 1.00 80.06 189 GLU A N 1
ATOM 1407 C CA . GLU A 1 189 ? -15.403 -2.788 -0.572 1.00 80.06 189 GLU A CA 1
ATOM 1408 C C . GLU A 1 189 ? -15.517 -2.678 0.949 1.00 80.06 189 GLU A C 1
ATOM 1410 O O . GLU A 1 189 ? -14.633 -3.148 1.675 1.00 80.06 189 GLU A O 1
ATOM 1415 N N . VAL A 1 190 ? -16.628 -2.132 1.460 1.00 86.50 190 VAL A N 1
ATOM 1416 C CA . VAL A 1 190 ? -16.858 -2.052 2.911 1.00 86.50 190 VAL A CA 1
ATOM 1417 C C . VAL A 1 190 ? -16.910 -3.457 3.520 1.00 86.50 190 VAL A C 1
ATOM 1419 O O . VAL A 1 190 ? -16.266 -3.712 4.545 1.00 86.50 190 VAL A O 1
ATOM 1422 N N . ARG A 1 191 ? -17.629 -4.399 2.894 1.00 89.88 191 ARG A N 1
ATOM 1423 C CA . ARG A 1 191 ? -17.707 -5.798 3.351 1.00 89.88 191 ARG A CA 1
ATOM 1424 C C . ARG A 1 191 ? -16.338 -6.469 3.347 1.00 89.88 191 ARG A C 1
ATOM 1426 O O . ARG A 1 191 ? -15.942 -7.073 4.352 1.00 89.88 191 ARG A O 1
ATOM 1433 N N . ALA A 1 192 ? -15.606 -6.349 2.242 1.00 78.44 192 ALA A N 1
ATOM 1434 C CA . ALA A 1 192 ? -14.265 -6.895 2.100 1.00 78.44 192 ALA A CA 1
ATOM 1435 C C . ALA A 1 192 ? -13.336 -6.318 3.170 1.00 78.44 192 ALA A C 1
ATOM 1437 O O . ALA A 1 192 ? -12.617 -7.071 3.831 1.00 78.44 192 ALA A O 1
ATOM 1438 N N . TRP A 1 193 ? -13.403 -5.011 3.415 1.00 84.56 193 TRP A N 1
ATOM 1439 C CA . TRP A 1 193 ? -12.605 -4.367 4.442 1.00 84.56 193 TRP A CA 1
ATOM 1440 C C . TRP A 1 193 ? -12.936 -4.913 5.835 1.00 84.56 193 TRP A C 1
ATOM 1442 O O . TRP A 1 193 ? -12.045 -5.437 6.503 1.00 84.56 193 TRP A O 1
ATOM 1452 N N . VAL A 1 194 ? -14.204 -4.888 6.259 1.00 88.56 194 VAL A N 1
ATOM 1453 C CA . VAL A 1 194 ? -14.601 -5.353 7.602 1.00 88.56 194 VAL A CA 1
ATOM 1454 C C . VAL A 1 194 ? -14.240 -6.825 7.819 1.00 88.56 194 VAL A C 1
ATOM 1456 O O . VAL A 1 194 ? -13.744 -7.180 8.885 1.00 88.56 194 VAL A O 1
ATOM 1459 N N . SER A 1 195 ? -14.430 -7.682 6.811 1.00 84.81 195 SER A N 1
ATOM 1460 C CA . SER A 1 195 ? -14.131 -9.119 6.918 1.00 84.81 195 SER A CA 1
ATOM 1461 C C . SER A 1 195 ? -12.640 -9.444 7.087 1.00 84.81 195 SER A C 1
ATOM 1463 O O . SER A 1 195 ? -12.300 -10.482 7.653 1.00 84.81 195 SER A O 1
ATOM 1465 N N . ASN A 1 196 ? -11.755 -8.552 6.633 1.00 73.75 196 ASN A N 1
ATOM 1466 C CA . ASN A 1 196 ? -10.303 -8.726 6.684 1.00 73.75 196 ASN A CA 1
ATOM 1467 C C . ASN A 1 196 ? -9.641 -8.039 7.888 1.00 73.75 196 ASN A C 1
ATOM 1469 O O . ASN A 1 196 ? -8.417 -8.101 8.023 1.00 73.75 196 ASN A O 1
ATOM 1473 N N . HIS A 1 197 ? -10.417 -7.394 8.764 1.00 75.69 197 HIS A N 1
ATOM 1474 C CA . HIS A 1 197 ? -9.898 -6.638 9.902 1.00 75.69 197 HIS A CA 1
ATOM 1475 C C . HIS A 1 197 ? -10.465 -7.144 11.232 1.00 75.69 197 HIS A C 1
ATOM 1477 O O . HIS A 1 197 ? -11.614 -7.566 11.341 1.00 75.69 197 HIS A O 1
ATOM 1483 N N . ASN A 1 198 ? -9.637 -7.111 12.277 1.00 77.19 198 ASN A N 1
ATOM 1484 C CA . ASN A 1 198 ? -10.046 -7.503 13.624 1.00 77.19 198 ASN A CA 1
ATOM 1485 C C . ASN A 1 198 ? -10.735 -6.348 14.381 1.00 77.19 198 ASN A C 1
ATOM 1487 O O . ASN A 1 198 ? -10.703 -5.192 13.959 1.00 77.19 198 ASN A O 1
ATOM 1491 N N . ALA A 1 199 ? -11.321 -6.650 15.545 1.00 76.94 199 ALA A N 1
ATOM 1492 C CA . ALA A 1 199 ? -12.074 -5.677 16.342 1.00 76.94 199 ALA A CA 1
ATOM 1493 C C . ALA A 1 199 ? -11.266 -4.423 16.733 1.00 76.94 199 ALA A C 1
ATOM 1495 O O . ALA A 1 199 ? -11.809 -3.322 16.703 1.00 76.94 199 ALA A O 1
ATOM 1496 N N . LEU A 1 200 ? -9.971 -4.560 17.052 1.00 64.31 200 LEU A N 1
ATOM 1497 C CA . LEU A 1 200 ? -9.120 -3.415 17.405 1.00 64.31 200 LEU A CA 1
ATOM 1498 C C . LEU A 1 200 ? -8.863 -2.509 16.197 1.00 64.31 200 LEU A C 1
ATOM 1500 O O . LEU A 1 200 ? -8.868 -1.288 16.332 1.00 64.31 200 LEU A O 1
ATOM 1504 N N . GLN A 1 201 ? -8.664 -3.095 15.015 1.00 69.62 201 GLN A N 1
ATOM 1505 C CA . GLN A 1 201 ? -8.484 -2.346 13.770 1.0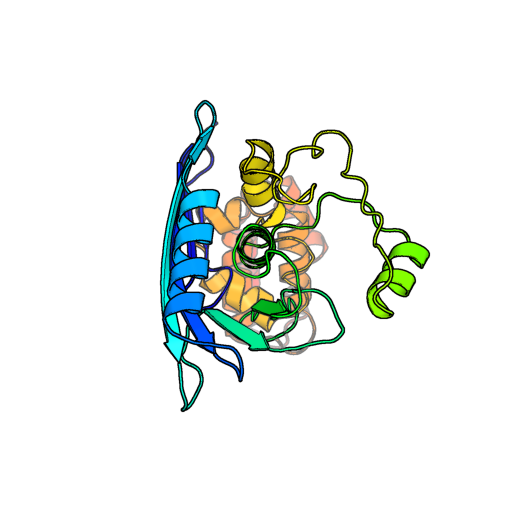0 69.62 201 GLN A CA 1
ATOM 1506 C C . GLN A 1 201 ? -9.771 -1.623 13.362 1.00 69.62 201 GLN A C 1
ATOM 1508 O O . GLN A 1 201 ? -9.719 -0.456 12.986 1.00 69.62 201 GLN A O 1
ATOM 1513 N N . ILE A 1 202 ? -10.926 -2.282 13.495 1.00 81.75 202 ILE A N 1
ATOM 1514 C CA . ILE A 1 202 ? -12.230 -1.659 13.243 1.00 81.75 202 ILE A CA 1
ATOM 1515 C C . ILE A 1 202 ? -12.477 -0.514 14.233 1.00 81.75 202 ILE A C 1
ATOM 1517 O O . ILE A 1 202 ? -12.936 0.550 13.825 1.00 81.75 202 ILE A O 1
ATOM 1521 N N . GLN A 1 203 ? -12.119 -0.682 15.511 1.00 82.62 203 GLN A N 1
ATOM 1522 C CA . GLN A 1 203 ? -12.211 0.364 16.536 1.00 82.62 203 GLN A CA 1
ATOM 1523 C C . GLN A 1 203 ? -11.298 1.569 16.253 1.00 82.62 203 GLN A C 1
ATOM 1525 O O . GLN A 1 203 ? -11.661 2.701 16.571 1.00 82.62 203 GLN A O 1
ATOM 1530 N N . ALA A 1 204 ? -10.129 1.347 15.650 1.00 75.50 204 ALA A N 1
ATOM 1531 C CA . ALA A 1 204 ? -9.184 2.407 15.298 1.00 75.50 204 ALA A CA 1
ATOM 1532 C C . ALA A 1 204 ? -9.596 3.228 14.061 1.00 75.50 204 ALA A C 1
ATOM 1534 O O . ALA A 1 204 ? -8.959 4.239 13.778 1.00 75.50 204 ALA A O 1
ATOM 1535 N N . LEU A 1 205 ? -10.633 2.803 13.331 1.00 79.75 205 LEU A N 1
ATOM 1536 C CA . LEU A 1 205 ? -11.175 3.538 12.191 1.00 79.75 205 LEU A CA 1
ATOM 1537 C C . LEU A 1 205 ? -11.650 4.939 12.603 1.00 79.75 205 LEU A C 1
ATOM 1539 O O . LEU A 1 205 ? -12.286 5.094 13.649 1.00 79.75 205 LEU A O 1
ATOM 1543 N N . ASP A 1 206 ? -11.376 5.940 11.763 1.00 83.44 206 ASP A N 1
ATOM 1544 C CA . ASP A 1 206 ? -11.917 7.283 11.951 1.00 83.44 206 ASP A CA 1
ATOM 1545 C C . ASP A 1 206 ? -13.461 7.231 12.021 1.00 83.44 206 ASP A C 1
ATOM 1547 O O . ASP A 1 206 ? -14.092 6.590 11.167 1.00 83.44 206 ASP A O 1
ATOM 1551 N N . PRO A 1 207 ? -14.095 7.885 13.015 1.00 88.50 207 PRO A N 1
ATOM 1552 C CA . PRO A 1 207 ? -15.549 7.886 13.163 1.00 88.50 207 PRO A CA 1
ATOM 1553 C C . PRO A 1 207 ? -16.323 8.304 11.905 1.00 88.50 207 PRO A C 1
ATOM 1555 O O . PRO A 1 207 ? -17.404 7.771 11.645 1.00 88.50 207 PRO A O 1
ATOM 1558 N N . ALA A 1 208 ? -15.794 9.241 11.114 1.00 87.19 208 ALA A N 1
ATOM 1559 C CA . ALA A 1 208 ? -16.430 9.694 9.882 1.00 87.19 208 ALA A CA 1
ATOM 1560 C C . ALA A 1 208 ? -16.402 8.606 8.800 1.00 87.19 208 ALA A C 1
ATOM 1562 O O . ALA A 1 208 ? -17.425 8.367 8.157 1.00 87.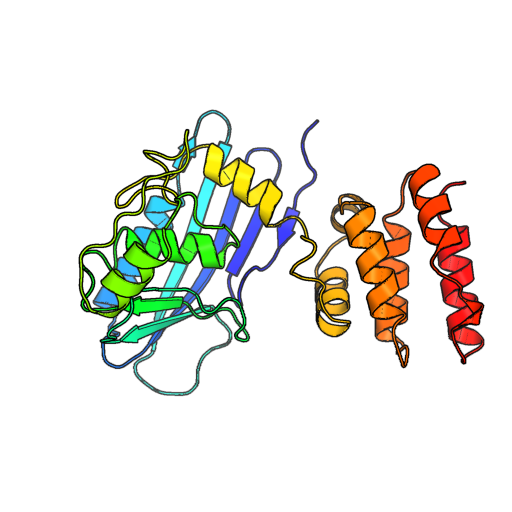19 208 ALA A O 1
ATOM 1563 N N . VAL A 1 209 ? -15.278 7.897 8.647 1.00 87.56 209 VAL A N 1
ATOM 1564 C CA . VAL A 1 209 ? -15.158 6.787 7.685 1.00 87.56 209 VAL A CA 1
ATOM 1565 C C . VAL A 1 209 ? -16.054 5.620 8.096 1.00 87.56 209 VAL A C 1
ATOM 1567 O O . VAL A 1 209 ? -16.767 5.064 7.263 1.00 87.56 209 VAL A O 1
ATOM 1570 N N . ARG A 1 210 ? -16.107 5.292 9.393 1.00 92.50 210 ARG A N 1
ATOM 1571 C CA . ARG A 1 210 ? -17.005 4.250 9.917 1.00 92.50 210 ARG A CA 1
ATOM 1572 C C . ARG A 1 210 ? -18.472 4.560 9.623 1.00 92.50 210 ARG A C 1
ATOM 1574 O O . ARG A 1 210 ? -19.212 3.690 9.169 1.00 92.50 210 ARG A O 1
ATOM 1581 N N . LEU A 1 211 ? -18.886 5.798 9.880 1.00 94.62 211 LEU A N 1
ATOM 1582 C CA . LEU A 1 211 ? -20.240 6.269 9.612 1.00 94.62 211 LEU A CA 1
ATOM 1583 C C . LEU A 1 211 ? -20.573 6.230 8.118 1.00 94.62 211 LEU A C 1
ATOM 1585 O O . LEU A 1 211 ? -21.633 5.730 7.756 1.00 94.62 211 LEU A O 1
ATOM 1589 N N . ARG A 1 212 ? -19.657 6.680 7.255 1.00 91.75 212 ARG A N 1
ATOM 1590 C CA . ARG A 1 212 ? -19.816 6.584 5.800 1.00 91.75 212 ARG A CA 1
ATOM 1591 C C . ARG A 1 212 ? -19.969 5.128 5.342 1.00 91.75 212 ARG A C 1
ATOM 1593 O O . ARG A 1 212 ? -20.883 4.835 4.580 1.00 91.75 212 ARG A O 1
ATOM 1600 N N . GLY A 1 213 ? -19.151 4.208 5.861 1.00 92.69 213 GLY A N 1
ATOM 1601 C CA . GLY A 1 213 ? -19.270 2.776 5.568 1.00 92.69 213 GLY A CA 1
ATOM 1602 C C . GLY A 1 213 ? -20.642 2.203 5.945 1.00 92.69 213 GLY A C 1
ATOM 1603 O O . GLY A 1 213 ? -21.235 1.463 5.167 1.00 92.69 213 GLY A O 1
ATOM 1604 N N . LEU A 1 214 ? -21.201 2.599 7.096 1.00 96.62 214 LEU A N 1
ATOM 1605 C CA . LEU A 1 214 ? -22.569 2.220 7.480 1.00 96.62 214 LEU A CA 1
ATOM 1606 C C . LEU A 1 214 ? -23.620 2.759 6.499 1.00 96.62 214 LEU A C 1
ATOM 1608 O O . LEU A 1 214 ? -24.565 2.049 6.167 1.00 96.62 214 LEU A O 1
ATOM 1612 N N . GLU A 1 215 ? -23.474 4.000 6.037 1.00 95.06 215 GLU A N 1
ATOM 1613 C CA . GLU A 1 215 ? -24.410 4.611 5.087 1.00 95.06 215 GLU A CA 1
ATOM 1614 C C . GLU A 1 215 ? -24.375 3.947 3.712 1.00 95.06 215 GLU A C 1
ATOM 1616 O O . GLU A 1 215 ? -25.429 3.769 3.103 1.00 95.06 215 GLU A O 1
ATOM 1621 N N . ILE A 1 216 ? -23.189 3.538 3.258 1.00 94.00 216 ILE A N 1
ATOM 1622 C CA . ILE A 1 216 ? -22.997 2.792 2.012 1.00 94.00 216 ILE A CA 1
ATOM 1623 C C . ILE A 1 216 ? -23.672 1.424 2.099 1.00 94.00 216 ILE A C 1
ATOM 1625 O O . ILE A 1 216 ? -24.499 1.108 1.250 1.00 94.00 216 ILE A O 1
ATOM 1629 N N . LEU A 1 217 ? -23.422 0.663 3.172 1.00 96.12 217 LEU A N 1
ATOM 1630 C CA . LEU A 1 217 ? -24.061 -0.642 3.400 1.00 96.12 217 LEU A CA 1
ATOM 1631 C C . LEU A 1 217 ? -25.589 -0.552 3.548 1.00 96.12 217 LEU A C 1
ATOM 1633 O O . LEU A 1 217 ? -26.302 -1.530 3.340 1.00 96.12 217 LEU A O 1
ATOM 1637 N N . MET A 1 218 ? -26.105 0.611 3.946 1.00 95.50 218 MET A N 1
ATOM 1638 C CA . MET A 1 218 ? -27.539 0.882 4.045 1.00 95.50 218 MET A CA 1
ATOM 1639 C C . MET A 1 218 ? -28.172 1.379 2.740 1.00 95.50 218 MET A C 1
ATOM 1641 O O . MET A 1 218 ? -29.394 1.569 2.687 1.00 95.50 218 MET A O 1
ATOM 1645 N N . ASN A 1 219 ? -27.377 1.651 1.708 1.00 92.56 219 ASN A N 1
ATOM 1646 C CA . ASN A 1 219 ? -27.873 2.212 0.466 1.00 92.56 219 ASN A CA 1
ATOM 1647 C C . ASN A 1 219 ? -28.355 1.103 -0.481 1.00 92.56 219 ASN A C 1
ATOM 1649 O O . ASN A 1 219 ? -27.563 0.409 -1.103 1.00 92.56 219 ASN A O 1
ATOM 1653 N N . GLY A 1 220 ? -29.674 0.969 -0.632 1.00 90.38 220 GLY A N 1
ATOM 1654 C CA . GLY A 1 220 ? -30.281 0.001 -1.547 1.00 90.38 220 GLY A CA 1
ATOM 1655 C C . GLY A 1 220 ? -30.758 -1.273 -0.851 1.00 90.38 220 GLY A C 1
ATOM 1656 O O . GLY A 1 220 ? -31.343 -1.216 0.232 1.00 90.38 220 GLY A O 1
ATOM 1657 N N . TRP A 1 221 ? -30.601 -2.417 -1.521 1.00 93.00 221 TRP A N 1
ATOM 1658 C CA . TRP A 1 221 ? -30.973 -3.712 -0.953 1.00 93.00 221 TRP A CA 1
ATOM 1659 C C . TRP A 1 221 ? -29.881 -4.193 -0.000 1.00 93.00 221 TRP A C 1
ATOM 1661 O O . TRP A 1 221 ? -28.737 -4.338 -0.407 1.00 93.00 221 TRP A O 1
ATOM 1671 N N . VAL A 1 222 ? -30.253 -4.467 1.249 1.00 96.38 222 VAL A N 1
ATOM 1672 C CA . VAL A 1 222 ? -29.314 -4.885 2.295 1.00 96.38 222 VAL A CA 1
ATOM 1673 C C . VAL A 1 222 ? -29.298 -6.404 2.396 1.00 96.38 222 VAL A C 1
ATOM 1675 O O . VAL A 1 222 ? -30.308 -7.036 2.721 1.00 96.38 222 VAL A O 1
ATOM 1678 N N . SER A 1 223 ? -28.137 -6.996 2.150 1.00 96.12 223 SER A N 1
ATOM 1679 C CA . SER A 1 223 ? -27.884 -8.427 2.257 1.00 96.12 223 SER A CA 1
ATOM 1680 C C . SER A 1 223 ? -27.591 -8.866 3.699 1.00 96.12 223 SER A C 1
ATOM 1682 O O . SER A 1 223 ? -27.436 -8.072 4.631 1.00 96.12 223 SER A O 1
ATOM 1684 N N . GLY A 1 224 ? -27.488 -10.181 3.909 1.00 96.12 224 GLY A N 1
ATOM 1685 C CA . GLY A 1 224 ? -26.987 -10.723 5.175 1.00 96.12 224 GLY A CA 1
ATOM 1686 C C . GLY A 1 224 ? -25.513 -10.389 5.440 1.00 96.12 224 GLY A C 1
ATOM 1687 O O . GLY A 1 224 ? -25.095 -10.381 6.600 1.00 96.12 224 GLY A O 1
ATOM 1688 N N . ASP A 1 225 ? -24.737 -10.109 4.394 1.00 95.69 225 ASP A N 1
ATOM 1689 C CA . ASP A 1 225 ? -23.310 -9.796 4.487 1.00 95.69 225 ASP A CA 1
ATOM 1690 C C . ASP A 1 225 ? -23.113 -8.338 4.882 1.00 95.69 225 ASP A C 1
ATOM 1692 O O . ASP A 1 225 ? -22.309 -8.058 5.770 1.00 95.69 225 ASP A O 1
ATOM 1696 N N . ASP A 1 226 ? -23.935 -7.443 4.330 1.00 97.44 226 ASP A N 1
ATOM 1697 C CA . ASP A 1 226 ? -23.966 -6.031 4.717 1.00 97.44 226 ASP A CA 1
ATOM 1698 C C . ASP A 1 226 ? -24.292 -5.896 6.197 1.00 97.44 226 ASP A C 1
ATOM 1700 O O . ASP A 1 226 ? -23.625 -5.176 6.933 1.00 97.44 226 ASP A O 1
ATOM 1704 N N . LEU A 1 227 ? -25.264 -6.673 6.681 1.00 98.00 227 LEU A N 1
ATOM 1705 C CA . LEU A 1 227 ? -25.623 -6.671 8.092 1.00 98.00 227 LEU A CA 1
ATOM 1706 C C . LEU A 1 227 ? -24.486 -7.159 8.997 1.00 98.00 227 LEU A C 1
ATOM 1708 O O . LEU A 1 227 ? -24.273 -6.586 10.064 1.00 98.00 227 LEU A O 1
ATOM 1712 N N . ARG A 1 228 ? -23.730 -8.181 8.580 1.00 97.31 228 ARG A N 1
ATOM 1713 C CA . ARG A 1 228 ? -22.542 -8.636 9.322 1.00 97.31 228 ARG A CA 1
ATOM 1714 C C . ARG A 1 228 ? -21.442 -7.574 9.328 1.00 97.31 228 ARG A C 1
ATOM 1716 O O . ARG A 1 228 ? -20.817 -7.363 10.367 1.00 97.31 228 ARG A O 1
ATOM 1723 N N . ALA A 1 229 ? -21.227 -6.891 8.205 1.00 96.06 229 ALA A N 1
ATOM 1724 C CA . ALA A 1 229 ? -20.265 -5.799 8.118 1.00 96.06 229 ALA A CA 1
ATOM 1725 C C . ALA A 1 229 ? -20.680 -4.604 8.999 1.00 96.06 229 ALA A C 1
ATOM 1727 O O . ALA A 1 229 ? -19.863 -4.106 9.774 1.00 96.06 229 ALA A O 1
ATOM 1728 N N . MET A 1 230 ? -21.961 -4.214 8.979 1.00 98.25 230 MET A N 1
ATOM 1729 C CA . MET A 1 230 ? -22.516 -3.181 9.862 1.00 98.25 230 MET A CA 1
ATOM 1730 C C . MET A 1 230 ? -22.343 -3.539 11.342 1.00 98.25 230 MET A C 1
ATOM 1732 O O . MET A 1 230 ? -21.908 -2.702 12.128 1.00 98.25 230 MET A O 1
ATOM 1736 N N . GLU A 1 231 ? -22.638 -4.781 11.736 1.00 98.25 231 GLU A N 1
ATOM 1737 C CA . GLU A 1 231 ? -22.420 -5.265 13.107 1.00 98.25 231 GLU A CA 1
ATOM 1738 C C . GLU A 1 231 ? -20.944 -5.158 13.523 1.00 98.25 231 GLU A C 1
ATOM 1740 O O . GLU A 1 231 ? -20.655 -4.736 14.644 1.00 98.25 231 GLU A O 1
ATOM 1745 N N . GLY A 1 232 ? -20.017 -5.487 12.616 1.00 96.12 232 GLY A N 1
ATOM 1746 C CA . GLY A 1 232 ? -18.580 -5.311 12.823 1.00 96.12 232 GLY A CA 1
ATOM 1747 C C . GLY A 1 232 ? -18.202 -3.848 13.060 1.00 96.12 232 GLY A C 1
ATOM 1748 O O . GLY A 1 232 ? -17.580 -3.540 14.077 1.00 96.12 232 GLY A O 1
ATOM 1749 N N . LEU A 1 233 ? -18.632 -2.942 12.171 1.00 96.25 233 LEU A N 1
ATOM 1750 C CA . LEU A 1 233 ? -18.382 -1.499 12.285 1.00 96.25 233 LEU A CA 1
ATOM 1751 C C . LEU A 1 233 ? -18.936 -0.929 13.597 1.00 96.25 233 LEU A C 1
ATOM 1753 O O . LEU A 1 233 ? -18.205 -0.265 14.330 1.00 96.25 233 LEU A O 1
ATOM 1757 N N . LEU A 1 234 ? -20.192 -1.234 13.939 1.00 98.19 234 LEU A N 1
ATOM 1758 C CA . LEU A 1 234 ? -20.819 -0.793 15.191 1.00 98.19 234 LEU A CA 1
ATOM 1759 C C . LEU A 1 234 ? -20.102 -1.346 16.429 1.00 98.19 234 LEU A C 1
ATOM 1761 O O . LEU A 1 234 ? -20.002 -0.654 17.441 1.00 98.19 234 LEU A O 1
ATOM 1765 N N . GLY A 1 235 ? -19.562 -2.565 16.348 1.00 96.00 235 GLY A N 1
ATOM 1766 C CA . GLY A 1 235 ? -18.744 -3.162 17.404 1.00 96.00 235 GLY A CA 1
ATOM 1767 C C . GLY A 1 235 ? -17.440 -2.406 17.689 1.00 96.00 235 GLY A C 1
ATOM 1768 O O . GLY A 1 235 ? -16.909 -2.518 18.791 1.00 96.00 235 GLY A O 1
ATOM 1769 N N . GLY A 1 236 ? -16.943 -1.612 16.734 1.00 92.56 236 GLY A N 1
ATOM 1770 C CA . GLY A 1 236 ? -15.775 -0.745 16.912 1.00 92.56 236 GLY A CA 1
ATOM 1771 C C . GLY A 1 236 ? -16.064 0.590 17.609 1.00 92.56 236 GLY A C 1
ATOM 1772 O O . GLY A 1 236 ? -15.128 1.311 17.948 1.00 92.56 236 GLY A O 1
ATOM 1773 N N . VAL A 1 237 ? -17.330 0.949 17.839 1.00 96.94 237 VAL A N 1
ATOM 1774 C CA . VAL A 1 237 ? -17.697 2.246 18.426 1.00 96.94 237 VAL A CA 1
ATOM 1775 C C . VAL A 1 237 ? -17.442 2.235 19.931 1.00 96.94 237 VAL A C 1
ATOM 1777 O O . VAL A 1 237 ? -18.108 1.530 20.687 1.00 96.94 237 VAL A O 1
ATOM 1780 N N . ASN A 1 238 ? -16.494 3.054 20.388 1.00 93.50 238 ASN A N 1
ATOM 1781 C CA . ASN A 1 238 ? -16.011 3.036 21.774 1.00 93.50 238 ASN A CA 1
ATOM 1782 C C . ASN A 1 238 ? -16.259 4.334 22.562 1.00 93.50 238 ASN A C 1
ATOM 1784 O O . ASN A 1 238 ? -15.866 4.425 23.725 1.00 93.50 238 ASN A O 1
ATOM 1788 N N . ASN A 1 239 ? -16.916 5.332 21.966 1.00 93.25 239 ASN A N 1
ATOM 1789 C CA . ASN A 1 239 ? -17.235 6.596 22.627 1.00 93.25 239 ASN A CA 1
ATOM 1790 C C . ASN A 1 239 ? -18.691 7.022 22.362 1.00 93.25 239 ASN A C 1
ATOM 1792 O O . ASN A 1 239 ? -19.264 6.746 21.309 1.00 93.25 239 ASN A O 1
ATOM 1796 N N . GLY A 1 240 ? -19.297 7.707 23.336 1.00 95.25 240 GLY A N 1
ATOM 1797 C CA . GLY A 1 240 ? -20.711 8.094 23.274 1.00 95.25 240 GLY A CA 1
ATOM 1798 C C . GLY A 1 240 ? -21.025 9.192 22.251 1.00 95.25 240 GLY A C 1
ATOM 1799 O O . GLY A 1 240 ? -22.139 9.239 21.736 1.00 95.25 240 GLY A O 1
ATOM 1800 N N . ILE A 1 241 ? -20.065 10.070 21.926 1.00 95.69 241 ILE A N 1
ATOM 1801 C CA . ILE A 1 241 ? -20.264 11.141 20.929 1.00 95.69 241 ILE A CA 1
ATOM 1802 C C . ILE A 1 241 ? -20.503 10.523 19.555 1.00 95.69 241 ILE A C 1
ATOM 1804 O O . ILE A 1 241 ? -21.504 10.812 18.903 1.00 95.69 241 ILE A O 1
ATOM 1808 N N . GLU A 1 242 ? -19.621 9.620 19.151 1.00 95.81 242 GLU A N 1
ATOM 1809 C CA . GLU A 1 242 ? -19.752 8.881 17.910 1.00 95.81 242 GLU A CA 1
ATOM 1810 C C . GLU A 1 242 ? -21.024 8.029 17.879 1.00 95.81 242 GLU A C 1
ATOM 1812 O O . GLU A 1 242 ? -21.775 8.081 16.906 1.00 95.81 242 GLU A O 1
ATOM 1817 N N . ALA A 1 243 ? -21.310 7.290 18.955 1.00 98.12 243 ALA A N 1
ATOM 1818 C CA . ALA A 1 243 ? -22.506 6.459 19.025 1.00 98.12 243 ALA A CA 1
ATOM 1819 C C . ALA A 1 243 ? -23.796 7.281 18.840 1.00 98.12 243 ALA A C 1
ATOM 1821 O O . ALA A 1 243 ? -24.745 6.817 18.205 1.00 98.12 243 ALA A O 1
ATOM 1822 N N . ARG A 1 244 ? -23.844 8.515 19.364 1.00 97.69 244 ARG A N 1
ATOM 1823 C CA . ARG A 1 244 ? -24.951 9.453 19.115 1.00 97.69 244 ARG A CA 1
ATOM 1824 C C . ARG A 1 244 ? -25.011 9.904 17.657 1.00 97.69 244 ARG A C 1
ATOM 1826 O O . ARG A 1 244 ? -26.101 9.903 17.092 1.00 97.69 244 ARG A O 1
ATOM 1833 N N . ASN A 1 245 ? -23.874 10.231 17.043 1.00 96.62 245 ASN A N 1
ATOM 1834 C CA . ASN A 1 245 ? -23.821 10.627 15.632 1.00 96.62 245 ASN A CA 1
ATOM 1835 C C . ASN A 1 245 ? -24.321 9.510 14.704 1.00 96.62 245 ASN A C 1
ATOM 1837 O O . ASN A 1 245 ? -25.110 9.774 13.800 1.00 96.62 245 ASN A O 1
ATOM 1841 N N . ILE A 1 246 ? -23.929 8.260 14.966 1.00 97.50 246 ILE A N 1
ATOM 1842 C CA . ILE A 1 246 ? -24.410 7.091 14.218 1.00 97.50 246 ILE A CA 1
ATOM 1843 C C . ILE A 1 246 ? -25.923 6.920 14.396 1.00 97.50 246 ILE A C 1
ATOM 1845 O O . ILE A 1 246 ? -26.644 6.821 13.407 1.00 97.50 246 ILE A O 1
ATOM 1849 N N . ARG A 1 247 ? -26.432 6.956 15.638 1.00 97.50 247 ARG A N 1
ATOM 1850 C CA . ARG A 1 247 ? -27.880 6.843 15.921 1.00 97.50 247 ARG A CA 1
ATOM 1851 C C . ARG A 1 247 ? -28.721 7.934 15.255 1.00 97.50 247 ARG A C 1
ATOM 1853 O O . ARG A 1 247 ? -29.895 7.704 15.000 1.00 97.50 247 ARG A O 1
ATOM 1860 N N . ALA A 1 248 ? -28.145 9.105 14.996 1.00 97.06 248 ALA A N 1
ATOM 1861 C CA . ALA A 1 248 ? -28.840 10.202 14.331 1.00 97.06 248 ALA A CA 1
ATOM 1862 C C . ALA A 1 248 ? -28.963 10.023 12.805 1.00 97.06 248 ALA A C 1
ATOM 1864 O O . ALA A 1 248 ? -29.824 10.657 12.200 1.00 97.06 248 ALA A O 1
ATOM 1865 N N . ARG A 1 249 ? -28.114 9.196 12.176 1.00 96.81 249 ARG A N 1
ATOM 1866 C CA . ARG A 1 249 ? -28.045 9.043 10.706 1.00 96.81 249 ARG A CA 1
ATOM 1867 C C . ARG A 1 249 ? -28.463 7.664 10.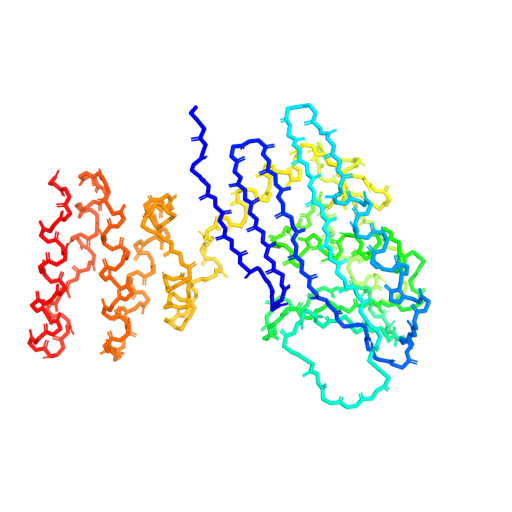204 1.00 96.81 249 ARG A C 1
ATOM 1869 O O . ARG A 1 249 ? -28.983 7.543 9.099 1.00 96.81 249 ARG A O 1
ATOM 1876 N N . ILE A 1 250 ? -28.259 6.633 11.016 1.00 97.31 250 ILE A N 1
ATOM 1877 C CA . ILE A 1 250 ? -28.586 5.244 10.699 1.00 97.31 250 ILE A CA 1
ATOM 1878 C C . ILE A 1 250 ? -29.945 4.920 11.318 1.00 97.31 250 ILE A C 1
ATOM 1880 O O . ILE A 1 250 ? -30.066 4.819 12.538 1.00 97.31 250 ILE A O 1
ATOM 1884 N N . ASP A 1 251 ? -30.965 4.750 10.474 1.00 96.19 251 ASP A N 1
ATOM 1885 C CA . ASP A 1 251 ? -32.317 4.371 10.898 1.00 96.19 251 ASP A CA 1
ATOM 1886 C C . ASP A 1 251 ? -32.624 2.917 10.505 1.00 96.19 251 ASP A C 1
ATOM 1888 O O . ASP A 1 251 ? -32.902 2.642 9.331 1.00 96.19 251 ASP A O 1
ATOM 1892 N N . PRO A 1 252 ? -32.642 1.976 11.471 1.00 95.94 252 PRO A N 1
ATOM 1893 C CA . PRO A 1 252 ? -32.983 0.589 11.198 1.00 95.94 252 PRO A CA 1
ATOM 1894 C C . PRO A 1 252 ? -34.342 0.416 10.518 1.00 95.94 252 PRO A C 1
ATOM 1896 O O . PRO A 1 252 ? -34.501 -0.540 9.772 1.00 95.94 252 PRO A O 1
ATOM 1899 N N . ILE A 1 253 ? -35.316 1.317 10.711 1.00 95.06 253 ILE A N 1
ATOM 1900 C CA . ILE A 1 253 ? -36.659 1.204 10.109 1.00 95.06 253 ILE A CA 1
ATOM 1901 C C . ILE A 1 253 ? -36.601 1.155 8.574 1.00 95.06 253 ILE A C 1
ATOM 1903 O O . ILE A 1 253 ? -37.495 0.574 7.959 1.00 95.06 253 ILE A O 1
ATOM 1907 N N . ARG A 1 254 ? -35.534 1.679 7.958 1.00 92.56 254 ARG A N 1
ATOM 1908 C CA . ARG A 1 254 ? -35.315 1.619 6.504 1.00 92.56 254 ARG A CA 1
ATOM 1909 C C . ARG A 1 254 ? -35.140 0.196 5.963 1.00 92.56 254 ARG A C 1
ATOM 1911 O O . ARG A 1 254 ? -35.334 -0.013 4.769 1.00 92.56 254 ARG A O 1
ATOM 1918 N N . LEU A 1 255 ? -34.794 -0.776 6.807 1.00 94.38 255 LEU A N 1
ATOM 1919 C CA . LEU A 1 255 ? -34.661 -2.178 6.410 1.00 94.38 255 LEU A CA 1
ATOM 1920 C C . LEU A 1 255 ? -36.045 -2.834 6.307 1.00 94.38 255 LEU A C 1
ATOM 1922 O O . LEU A 1 255 ? -36.858 -2.766 7.231 1.00 94.38 255 LEU A O 1
ATOM 1926 N N . THR A 1 256 ? -36.323 -3.503 5.190 1.00 91.31 256 THR A N 1
ATOM 1927 C CA . THR A 1 256 ? -37.633 -4.130 4.944 1.00 91.31 256 THR A CA 1
ATOM 1928 C C . THR A 1 256 ? -37.832 -5.392 5.787 1.00 91.31 256 THR A C 1
ATOM 1930 O O . THR A 1 256 ? -38.915 -5.605 6.342 1.00 91.31 256 THR A O 1
ATOM 1933 N N . ASP A 1 257 ? -36.783 -6.193 5.976 1.00 95.88 257 ASP A N 1
ATOM 1934 C CA . ASP A 1 257 ? -36.828 -7.414 6.779 1.00 95.88 257 ASP A CA 1
ATOM 1935 C C . ASP A 1 257 ? -36.829 -7.128 8.294 1.00 95.88 257 ASP A C 1
ATOM 1937 O O . ASP A 1 257 ? -36.042 -6.335 8.815 1.00 95.88 257 ASP A O 1
ATOM 1941 N N . ILE A 1 258 ? -37.731 -7.777 9.038 1.00 96.12 258 ILE A N 1
ATOM 1942 C CA . ILE A 1 258 ? -37.859 -7.596 10.499 1.00 96.12 258 ILE A CA 1
ATOM 1943 C C . ILE A 1 258 ? -36.649 -8.180 11.245 1.00 96.12 258 ILE A C 1
ATOM 1945 O O . ILE A 1 258 ? -36.225 -7.629 12.269 1.00 96.12 258 ILE A O 1
ATOM 1949 N N . GLY A 1 259 ? -36.077 -9.276 10.742 1.00 96.38 259 GLY A N 1
ATOM 1950 C CA . GLY A 1 259 ? -34.892 -9.901 11.322 1.00 96.38 259 GLY A CA 1
ATOM 1951 C C . GLY A 1 259 ? -33.675 -8.983 11.230 1.00 96.38 259 GLY A C 1
ATOM 1952 O O . GLY A 1 259 ? -33.009 -8.737 12.239 1.00 96.38 259 GLY A O 1
ATOM 1953 N N . GLN A 1 260 ? -33.436 -8.403 10.053 1.00 96.88 260 GLN A N 1
ATOM 1954 C CA . GLN A 1 260 ? -32.363 -7.436 9.820 1.00 96.88 260 GLN A CA 1
ATOM 1955 C C . GLN A 1 260 ? -32.520 -6.189 10.703 1.00 96.88 260 GLN A C 1
ATOM 1957 O O . GLN A 1 260 ? -31.566 -5.787 11.373 1.00 96.88 260 GLN A O 1
ATOM 1962 N N . ARG A 1 261 ? -33.741 -5.638 10.800 1.00 97.75 261 ARG A N 1
ATOM 1963 C CA . ARG A 1 261 ? -34.068 -4.516 11.704 1.00 97.75 261 ARG A CA 1
ATOM 1964 C C . ARG A 1 261 ? -33.692 -4.794 13.148 1.00 97.75 261 ARG A C 1
ATOM 1966 O O . ARG A 1 261 ? -33.049 -3.974 13.802 1.00 97.75 261 ARG A O 1
ATOM 1973 N N . THR A 1 262 ? -34.117 -5.951 13.644 1.00 97.88 262 THR A N 1
ATOM 1974 C CA . THR A 1 262 ? -33.876 -6.365 15.028 1.00 97.88 262 THR A CA 1
ATOM 1975 C C . THR A 1 262 ? -32.383 -6.495 15.303 1.00 97.88 262 THR A C 1
ATOM 1977 O O . THR A 1 262 ? -31.893 -5.960 16.295 1.00 97.88 262 THR A O 1
ATOM 1980 N N . ARG A 1 263 ? -31.642 -7.148 14.403 1.00 97.75 263 ARG A N 1
ATOM 1981 C CA . ARG A 1 263 ? -30.192 -7.331 14.531 1.00 97.75 263 ARG A CA 1
ATOM 1982 C C . ARG A 1 263 ? -29.434 -6.007 14.564 1.00 97.75 263 ARG A C 1
ATOM 1984 O O . ARG A 1 263 ? -28.651 -5.792 15.488 1.00 97.75 263 ARG A O 1
ATOM 1991 N N . LEU A 1 264 ? -29.721 -5.098 13.629 1.00 97.81 264 LEU A N 1
ATOM 1992 C CA . LEU A 1 264 ? -29.064 -3.790 13.589 1.00 97.81 264 LEU A CA 1
ATOM 1993 C C . LEU A 1 264 ? -29.365 -2.974 14.855 1.00 97.81 264 LEU A C 1
ATOM 1995 O O . LEU A 1 264 ? -28.450 -2.417 15.459 1.00 97.81 264 LEU A O 1
ATOM 1999 N N . ARG A 1 265 ? -30.622 -2.971 15.325 1.00 97.81 265 ARG A N 1
ATOM 2000 C CA . ARG A 1 265 ? -30.993 -2.324 16.596 1.00 97.81 265 ARG A CA 1
ATOM 2001 C C . ARG A 1 265 ? -30.203 -2.869 17.781 1.00 97.81 265 ARG A C 1
ATOM 2003 O O . ARG A 1 265 ? -29.655 -2.084 18.547 1.00 97.81 265 ARG A O 1
ATOM 2010 N N . VAL A 1 266 ? -30.112 -4.192 17.915 1.00 98.00 266 VAL A N 1
ATOM 2011 C CA . VAL A 1 266 ? -29.350 -4.832 18.998 1.00 98.00 266 VAL A CA 1
ATOM 2012 C C . VAL A 1 266 ? -27.870 -4.447 18.928 1.00 98.00 266 VAL A C 1
ATOM 2014 O O . VAL A 1 266 ? -27.265 -4.163 19.961 1.00 98.00 266 VAL A O 1
ATOM 2017 N N . ALA A 1 267 ? -27.279 -4.390 17.732 1.00 97.69 267 ALA A N 1
ATOM 2018 C CA . ALA A 1 267 ? -25.904 -3.924 17.560 1.00 97.69 267 ALA A CA 1
ATOM 2019 C C . ALA A 1 267 ? -25.737 -2.458 18.003 1.00 97.69 267 ALA A C 1
ATOM 2021 O O . ALA A 1 267 ? -24.813 -2.140 18.751 1.00 97.69 267 ALA A O 1
ATOM 2022 N N . MET A 1 268 ? -26.672 -1.577 17.636 1.00 98.06 268 MET A N 1
ATOM 2023 C CA . MET A 1 268 ? -26.649 -0.165 18.036 1.00 98.06 268 MET A CA 1
ATOM 2024 C C . MET A 1 268 ? -26.872 0.052 19.543 1.00 98.06 268 MET A C 1
ATOM 2026 O O . MET A 1 268 ? -26.348 1.012 20.120 1.00 98.06 268 MET A O 1
ATOM 2030 N N . GLU A 1 269 ? -27.637 -0.820 20.201 1.00 97.75 269 GLU A N 1
ATOM 2031 C CA . GLU A 1 269 ? -27.859 -0.798 21.654 1.00 97.75 269 GLU A CA 1
ATOM 2032 C C . GLU A 1 269 ? -26.605 -1.183 22.452 1.00 97.75 269 GLU A C 1
ATOM 2034 O O . GLU A 1 269 ? -26.459 -0.754 23.597 1.00 97.75 269 GLU A O 1
ATOM 2039 N N . ARG A 1 270 ? -25.676 -1.940 21.850 1.00 97.44 270 ARG A N 1
ATOM 2040 C CA . ARG A 1 270 ? -24.388 -2.303 22.466 1.00 97.44 270 ARG A CA 1
ATOM 2041 C C . ARG A 1 270 ? -23.356 -1.176 22.430 1.00 97.44 270 ARG A C 1
ATOM 2043 O O . ARG A 1 270 ? -22.403 -1.222 23.204 1.00 97.44 270 ARG A O 1
ATOM 2050 N N . MET A 1 271 ? -23.529 -0.177 21.563 1.00 97.75 271 MET A N 1
ATOM 2051 C CA . MET A 1 271 ? -22.634 0.982 21.529 1.00 97.75 271 MET A CA 1
ATOM 2052 C C . MET A 1 271 ? -22.760 1.812 22.820 1.00 97.75 271 MET A C 1
ATOM 2054 O O . MET A 1 271 ? -23.861 1.912 23.376 1.00 97.75 271 MET A O 1
ATOM 2058 N N . PRO A 1 272 ? -21.693 2.505 23.256 1.00 95.94 272 PRO A N 1
ATOM 2059 C CA . PRO A 1 272 ? -21.740 3.418 24.396 1.00 95.94 272 PRO A CA 1
ATOM 2060 C C . PRO A 1 272 ? -22.868 4.463 24.307 1.00 95.94 272 PRO A C 1
ATOM 2062 O O . PRO A 1 272 ? -23.350 4.815 23.222 1.00 95.94 272 PRO A O 1
ATOM 2065 N N . ARG A 1 273 ? -23.318 4.946 25.468 1.00 92.50 273 ARG A N 1
ATOM 2066 C CA . ARG A 1 273 ? -24.317 6.023 25.581 1.00 92.50 273 ARG A CA 1
ATOM 2067 C C . ARG A 1 273 ? -23.657 7.402 25.513 1.00 92.50 273 ARG A C 1
ATOM 2069 O O . ARG A 1 273 ? -22.553 7.547 26.077 1.00 92.50 273 ARG A O 1
#

Secondary structure (DSSP, 8-state):
-PPPPEEE-SSTTEEEEEETTEEEEEEEEEEESTT--HHHHHHHHHHHHHHT-EEETTEEEEEEEEEEE--SSSPPSSEEEEEE--SSPPEE-TTSTT--EEEETTSTTTTTHHHHHHHHHHTTPPP-B---HHHHHHHHTTPPP--PBPTT-TTBTTTSTT-B--HHHHHHHHHHSS--GGG-SSHHHHHHHHHTS-HHHHHTS-HHHHHHHHHHHTSSSPPHHHHHHHHHHHHT--SHHHHHHHHHH--GGG-SSHHHHHHHHHHHHHS--